Protein AF-A0A1Q3K355-F1 (afdb_monomer_lite)

Structure (mmCIF, N/CA/C/O backbone):
data_AF-A0A1Q3K355-F1
#
_entry.id   AF-A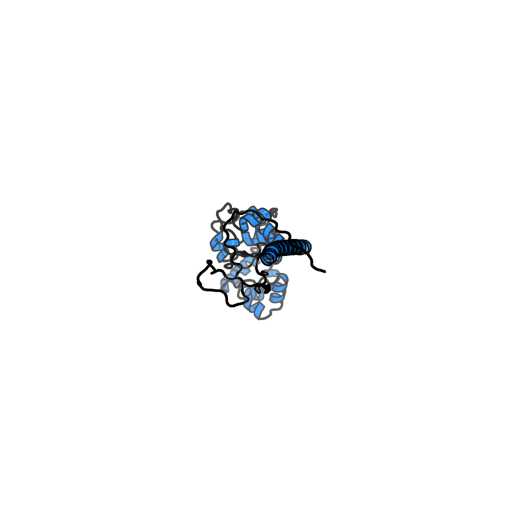0A1Q3K355-F1
#
loop_
_atom_site.group_PDB
_atom_site.id
_atom_site.type_symbol
_atom_site.label_atom_id
_atom_site.label_alt_id
_atom_site.label_comp_id
_atom_site.label_asym_id
_atom_site.label_entity_id
_atom_site.label_seq_id
_atom_site.pdbx_PDB_ins_code
_atom_site.Cartn_x
_atom_site.Cartn_y
_atom_site.Cartn_z
_atom_site.occupancy
_atom_site.B_iso_or_equiv
_atom_site.auth_seq_id
_atom_site.auth_comp_id
_atom_site.auth_asym_id
_atom_site.auth_atom_id
_atom_site.pdbx_PDB_model_num
ATOM 1 N N . VAL A 1 1 ? -6.831 3.932 5.519 1.00 54.34 1 VAL A N 1
ATOM 2 C CA . VAL A 1 1 ? -7.165 4.536 6.825 1.00 54.34 1 VAL A CA 1
ATOM 3 C C . VAL A 1 1 ? -8.673 4.667 6.910 1.00 54.34 1 VAL A C 1
ATOM 5 O O . VAL A 1 1 ? -9.250 5.212 5.979 1.00 54.34 1 VAL A O 1
ATOM 8 N N . GLY A 1 2 ? -9.301 4.093 7.937 1.00 63.00 2 GLY A N 1
ATOM 9 C CA . GLY A 1 2 ? -10.741 4.249 8.177 1.00 63.00 2 GLY A CA 1
ATOM 10 C C . GLY A 1 2 ? -11.059 5.531 8.965 1.00 63.00 2 GLY A C 1
ATOM 11 O O . GLY A 1 2 ? -10.132 6.131 9.515 1.00 63.00 2 GLY A O 1
ATOM 12 N N . PRO A 1 3 ? -12.334 5.961 9.009 1.00 71.69 3 PRO A N 1
ATOM 13 C CA . PRO A 1 3 ? -12.788 7.053 9.875 1.00 71.69 3 PRO A CA 1
ATOM 14 C C . PRO A 1 3 ? -12.442 6.808 11.349 1.00 71.69 3 PRO A C 1
ATOM 16 O O . PRO A 1 3 ? -12.409 5.663 11.799 1.00 71.69 3 PRO A O 1
ATOM 19 N N . ASP A 1 4 ? -12.232 7.890 12.105 1.00 80.00 4 ASP A N 1
ATOM 20 C CA . ASP A 1 4 ? -12.173 7.819 13.568 1.00 80.00 4 ASP A CA 1
ATOM 21 C C . ASP A 1 4 ? -13.539 7.366 14.112 1.00 80.00 4 ASP A C 1
ATOM 23 O O . ASP A 1 4 ? -14.584 7.840 13.666 1.00 80.00 4 ASP A O 1
ATOM 27 N N . LEU A 1 5 ? -13.523 6.426 15.058 1.00 84.25 5 LEU A N 1
ATOM 28 C CA . LEU A 1 5 ? -14.723 5.888 15.704 1.00 84.25 5 LEU A CA 1
ATOM 29 C C . LEU A 1 5 ? -15.042 6.608 17.018 1.00 84.25 5 LEU A C 1
ATOM 31 O O . LEU A 1 5 ? -16.060 6.326 17.660 1.00 84.25 5 LEU A O 1
ATOM 35 N N . LYS A 1 6 ? -14.188 7.545 17.443 1.00 79.12 6 LYS A N 1
ATOM 36 C CA . LYS A 1 6 ? -14.420 8.346 18.638 1.00 79.12 6 LYS A CA 1
ATOM 37 C C . LYS A 1 6 ? -15.742 9.105 18.513 1.00 79.12 6 LYS A C 1
ATOM 39 O O . LYS A 1 6 ? -15.940 9.884 17.594 1.00 79.12 6 LYS A O 1
ATOM 44 N N . ASN A 1 7 ? -16.631 8.905 19.488 1.00 82.19 7 ASN A N 1
ATOM 45 C CA . ASN A 1 7 ? -17.982 9.480 19.533 1.00 82.19 7 ASN A CA 1
ATOM 46 C C . ASN A 1 7 ? -18.927 9.060 18.391 1.00 82.19 7 ASN A C 1
ATOM 48 O O . ASN A 1 7 ? -19.998 9.651 18.272 1.00 82.19 7 ASN A O 1
ATOM 52 N N . VAL A 1 8 ? -18.616 8.023 17.605 1.00 86.38 8 VAL A N 1
ATOM 53 C CA . VAL A 1 8 ? -19.480 7.607 16.483 1.00 86.38 8 VAL A CA 1
ATOM 54 C C . VAL A 1 8 ? -20.914 7.278 16.929 1.00 86.38 8 VAL A C 1
ATOM 56 O O . VAL A 1 8 ? -21.874 7.593 16.233 1.00 86.38 8 VAL A O 1
ATOM 59 N N . THR A 1 9 ? -21.071 6.749 18.145 1.00 85.31 9 THR A N 1
ATOM 60 C CA . THR A 1 9 ? -22.361 6.445 18.790 1.00 85.31 9 THR A CA 1
ATOM 61 C C . THR A 1 9 ? -23.168 7.682 19.198 1.00 85.31 9 THR A C 1
ATOM 63 O O . THR A 1 9 ? -24.344 7.562 19.522 1.00 85.31 9 THR A O 1
ATOM 66 N N . LYS A 1 10 ? -22.554 8.871 19.192 1.00 85.69 10 LYS A N 1
ATOM 67 C CA . LYS A 1 10 ? -23.229 10.168 19.375 1.00 85.69 10 LYS A CA 1
ATOM 68 C C . LYS A 1 10 ? -23.537 10.839 18.041 1.00 85.69 10 LYS A C 1
ATOM 70 O O . LYS A 1 10 ? -24.485 11.608 17.949 1.00 85.69 10 LYS A O 1
ATOM 75 N N . GLU A 1 11 ? -22.719 10.581 17.025 1.00 85.62 11 GLU A N 1
ATOM 76 C CA . GLU A 1 11 ? -22.861 11.189 15.702 1.00 85.62 11 GLU A CA 1
ATOM 77 C C . GLU A 1 11 ? -23.897 10.483 14.823 1.00 85.62 11 GLU A C 1
ATOM 79 O O . GLU A 1 11 ? -24.413 11.093 13.884 1.00 85.62 11 GLU A O 1
ATOM 84 N N . ARG A 1 12 ? -24.184 9.201 15.074 1.00 88.50 12 ARG A N 1
ATOM 85 C CA . ARG A 1 12 ? -25.095 8.376 14.269 1.00 88.50 12 ARG A CA 1
ATOM 86 C C . ARG A 1 12 ? -25.994 7.520 15.156 1.00 88.50 12 ARG A C 1
ATOM 88 O O . ARG A 1 12 ? -25.617 7.168 16.271 1.00 88.50 12 ARG A O 1
ATOM 95 N N . SER A 1 13 ? -27.183 7.183 14.651 1.00 90.88 13 SER A N 1
ATOM 96 C CA . SER A 1 13 ? -28.120 6.321 15.375 1.00 90.88 13 SER A CA 1
ATOM 97 C C . SER A 1 13 ? -27.574 4.898 15.506 1.00 90.88 13 SER A C 1
ATOM 99 O O . SER A 1 13 ? -26.876 4.396 14.621 1.00 90.88 13 SER A O 1
ATOM 101 N N . SER A 1 14 ? -27.918 4.234 16.611 1.00 87.31 14 SER A N 1
ATOM 102 C CA . SER A 1 14 ? -27.550 2.836 16.861 1.00 87.31 14 SER A CA 1
ATOM 103 C C . SER A 1 14 ? -28.058 1.906 15.760 1.00 87.31 14 SER A C 1
ATOM 105 O O . SER A 1 14 ? -27.333 1.020 15.329 1.00 87.31 14 SER A O 1
ATOM 107 N N . GLU A 1 15 ? -29.267 2.149 15.256 1.00 90.44 15 GLU A N 1
ATOM 108 C CA . GLU A 1 15 ? -29.897 1.376 14.181 1.00 90.44 15 GLU A CA 1
ATOM 109 C C . GLU A 1 15 ? -29.106 1.468 12.873 1.00 90.44 15 GLU A C 1
ATOM 111 O O . GLU A 1 15 ? -28.843 0.453 12.226 1.00 90.44 15 GLU A O 1
ATOM 116 N N . TRP A 1 16 ? -28.681 2.682 12.502 1.00 93.12 16 TRP A N 1
ATOM 117 C CA . TRP A 1 16 ? -27.880 2.891 11.300 1.00 93.12 16 TRP A CA 1
ATOM 118 C C . TRP A 1 16 ? -26.504 2.243 11.450 1.00 93.12 16 TRP A C 1
ATOM 120 O O . TRP A 1 16 ? -26.058 1.540 10.547 1.00 93.12 16 TRP A O 1
ATOM 130 N N . LEU A 1 17 ? -25.852 2.412 12.606 1.00 91.69 17 LEU A N 1
ATOM 131 C CA . LEU A 1 17 ? -24.554 1.790 12.871 1.00 91.69 17 LEU A CA 1
ATOM 132 C C . LEU A 1 17 ? -24.639 0.263 12.869 1.00 91.69 17 LEU A C 1
ATOM 134 O O . LEU A 1 17 ? -23.755 -0.393 12.325 1.00 91.69 17 LEU A O 1
ATOM 138 N N . HIS A 1 18 ? -25.711 -0.303 13.421 1.00 92.94 18 HIS A N 1
ATOM 139 C CA . HIS A 1 18 ? -25.926 -1.742 13.413 1.00 92.94 18 HIS A CA 1
ATOM 140 C C . HIS A 1 18 ? -26.069 -2.270 11.979 1.00 92.94 18 HIS A C 1
ATOM 142 O O . HIS A 1 18 ? -25.408 -3.242 11.607 1.00 92.94 18 HIS A O 1
ATOM 148 N N . ALA A 1 19 ? -26.885 -1.616 11.145 1.00 91.31 19 ALA A N 1
ATOM 149 C CA . ALA A 1 19 ? -27.037 -1.980 9.736 1.00 91.31 19 ALA A CA 1
ATOM 150 C C . ALA A 1 19 ? -25.716 -1.840 8.957 1.00 91.31 19 ALA A C 1
ATOM 152 O O . ALA A 1 19 ? -25.349 -2.741 8.200 1.00 91.31 19 ALA A O 1
ATOM 153 N N . TRP A 1 20 ? -24.979 -0.753 9.198 1.00 91.88 20 TRP A N 1
ATOM 154 C CA . TRP A 1 20 ? -23.721 -0.451 8.521 1.00 91.88 20 TRP A CA 1
ATOM 155 C C . TRP A 1 20 ? -22.608 -1.441 8.862 1.00 91.88 20 TRP A C 1
ATOM 157 O O . TRP A 1 20 ? -21.915 -1.910 7.968 1.00 91.88 20 TRP A O 1
ATOM 167 N N . ILE A 1 21 ? -22.444 -1.798 10.139 1.00 90.38 21 ILE A N 1
ATOM 168 C CA . ILE A 1 21 ? -21.408 -2.748 10.571 1.00 90.38 21 ILE A CA 1
ATOM 169 C C . ILE A 1 21 ? -21.741 -4.173 10.102 1.00 90.38 21 ILE A C 1
ATOM 171 O O . ILE A 1 21 ? -20.833 -4.928 9.757 1.00 90.38 21 ILE A O 1
ATOM 175 N N . SER A 1 22 ? -23.030 -4.530 10.059 1.00 90.56 22 SER A N 1
ATOM 176 C CA . SER A 1 22 ? -23.482 -5.873 9.664 1.00 90.56 22 SER A CA 1
ATOM 177 C C . SER A 1 22 ? -23.390 -6.119 8.154 1.00 90.56 22 SER A C 1
ATOM 179 O O . SER A 1 22 ? -23.038 -7.216 7.725 1.00 90.56 22 SER A O 1
ATOM 181 N N . ALA A 1 23 ? -23.754 -5.126 7.337 1.00 91.00 23 ALA A N 1
ATOM 182 C CA . ALA A 1 23 ? -23.850 -5.278 5.884 1.00 91.00 23 ALA A CA 1
ATOM 183 C C . ALA A 1 23 ? -23.547 -3.956 5.144 1.00 91.00 23 ALA A C 1
ATOM 185 O O . ALA A 1 23 ? -24.446 -3.362 4.529 1.00 91.00 23 ALA A O 1
ATOM 186 N N . PRO A 1 24 ? -22.291 -3.472 5.194 1.00 90.00 24 PRO A N 1
ATOM 187 C CA . PRO A 1 24 ? -21.903 -2.203 4.570 1.00 90.00 24 PRO A CA 1
ATOM 188 C C . PRO A 1 24 ? -22.064 -2.236 3.042 1.00 90.00 24 PRO A C 1
ATOM 190 O O . PRO A 1 24 ? -22.544 -1.279 2.433 1.00 90.00 24 PRO A O 1
ATOM 193 N N . ASP A 1 25 ? -21.745 -3.373 2.427 1.00 88.88 25 ASP A N 1
ATOM 194 C CA . ASP A 1 25 ? -21.913 -3.660 1.002 1.00 88.88 25 ASP A CA 1
ATOM 195 C C . ASP A 1 25 ? -23.375 -3.522 0.555 1.00 88.88 25 ASP A C 1
ATOM 197 O O . ASP A 1 25 ? -23.674 -2.862 -0.444 1.00 88.88 25 ASP A O 1
ATOM 201 N N . ALA A 1 26 ? -24.313 -4.062 1.339 1.00 90.50 26 ALA A N 1
ATOM 202 C CA . ALA A 1 26 ? -25.738 -3.956 1.048 1.00 90.50 26 ALA A CA 1
ATOM 203 C C . ALA A 1 26 ? -26.255 -2.512 1.158 1.00 90.50 26 ALA A C 1
ATOM 205 O O . ALA A 1 26 ? -27.135 -2.117 0.391 1.00 90.50 26 ALA A O 1
ATOM 206 N N . MET A 1 27 ? -25.728 -1.710 2.089 1.00 91.75 27 MET A N 1
ATOM 207 C CA . MET A 1 27 ? -26.113 -0.300 2.234 1.00 91.75 27 MET A CA 1
ATOM 208 C C . MET A 1 27 ? -25.596 0.566 1.083 1.00 91.75 27 MET A C 1
ATOM 210 O O . MET A 1 27 ? -26.344 1.397 0.561 1.00 91.75 27 MET A O 1
ATOM 214 N N . ILE A 1 28 ? -24.362 0.326 0.629 1.00 89.69 28 ILE A N 1
ATOM 215 C CA . ILE A 1 28 ? -23.806 0.977 -0.566 1.00 89.69 28 ILE A CA 1
ATOM 216 C C . ILE A 1 28 ? -24.611 0.572 -1.809 1.00 89.69 28 ILE A C 1
ATOM 218 O O . ILE A 1 28 ? -25.021 1.436 -2.586 1.00 89.69 28 ILE A O 1
ATOM 222 N N . ALA A 1 29 ? -24.920 -0.720 -1.973 1.00 90.75 29 ALA A N 1
ATOM 223 C CA . ALA A 1 29 ? -25.714 -1.221 -3.099 1.00 90.75 29 ALA A CA 1
ATOM 224 C C . ALA A 1 29 ? -27.136 -0.631 -3.133 1.00 90.75 29 ALA A C 1
ATOM 226 O O . ALA A 1 29 ? -27.658 -0.314 -4.203 1.00 90.75 29 ALA A O 1
ATOM 227 N N . LYS A 1 30 ? -27.747 -0.421 -1.959 1.00 92.00 30 LYS A N 1
ATOM 228 C CA . LYS A 1 30 ? -29.043 0.262 -1.800 1.00 92.00 30 LYS A CA 1
ATOM 229 C C . LYS A 1 30 ? -28.972 1.779 -2.003 1.00 92.00 30 LYS A C 1
ATOM 231 O O . LYS A 1 30 ? -30.017 2.424 -1.985 1.00 92.00 30 LYS A O 1
ATOM 236 N N . LYS A 1 31 ? -27.777 2.339 -2.224 1.00 90.56 31 LYS A N 1
ATOM 237 C CA . LYS A 1 31 ? -27.523 3.781 -2.341 1.00 90.56 31 LYS A CA 1
ATOM 238 C C . LYS A 1 31 ? -28.023 4.560 -1.124 1.00 90.56 31 LYS A C 1
ATOM 240 O O . LYS A 1 31 ? -28.630 5.620 -1.279 1.00 90.56 31 LYS A O 1
ATOM 245 N N . ASP A 1 32 ? -27.773 4.036 0.077 1.00 91.12 32 ASP A N 1
ATOM 246 C CA . ASP A 1 32 ? -28.005 4.801 1.301 1.00 91.12 32 ASP A CA 1
ATOM 247 C C . ASP A 1 32 ? -27.238 6.141 1.216 1.00 91.12 32 ASP A C 1
ATOM 249 O O . ASP A 1 32 ? -26.034 6.128 0.934 1.00 91.12 32 ASP A O 1
ATOM 253 N N . PRO A 1 33 ? -27.900 7.297 1.413 1.00 91.38 33 PRO A N 1
ATOM 254 C CA . PRO A 1 33 ? -27.273 8.600 1.193 1.00 91.38 33 PRO A CA 1
ATOM 255 C C . PRO A 1 33 ? -26.005 8.813 2.027 1.00 91.38 33 PRO A C 1
ATOM 257 O O . PRO A 1 33 ? -25.029 9.372 1.530 1.00 91.38 33 PRO A O 1
ATOM 260 N N . ILE A 1 34 ? -25.999 8.321 3.270 1.00 89.62 34 ILE A N 1
ATOM 261 C CA . ILE A 1 34 ? -24.882 8.483 4.204 1.00 89.62 34 ILE A CA 1
ATOM 262 C C . ILE A 1 34 ? -23.741 7.539 3.814 1.00 89.62 34 ILE A C 1
ATOM 264 O O . ILE A 1 34 ? -22.581 7.951 3.793 1.00 89.62 34 ILE A O 1
ATOM 268 N N . ALA A 1 35 ? -24.056 6.289 3.464 1.00 88.88 35 ALA A N 1
ATOM 269 C CA . ALA A 1 35 ? -23.070 5.317 2.993 1.00 88.88 35 ALA A CA 1
ATOM 270 C C . ALA A 1 35 ? -22.334 5.796 1.732 1.00 88.88 35 ALA A C 1
ATOM 272 O O . ALA A 1 35 ? -21.111 5.685 1.645 1.00 88.88 35 ALA A O 1
ATOM 273 N N . VAL A 1 36 ? -23.066 6.360 0.764 1.00 90.69 36 VAL A N 1
ATOM 274 C CA . VAL A 1 36 ? -22.489 6.873 -0.489 1.00 90.69 36 VAL A CA 1
ATOM 275 C C . VAL A 1 36 ? -21.632 8.116 -0.239 1.00 90.69 36 VAL A C 1
ATOM 277 O O . VAL A 1 36 ? -20.546 8.235 -0.810 1.00 90.69 36 VAL A O 1
ATOM 280 N N . GLU A 1 37 ? -22.070 9.021 0.641 1.00 89.94 37 GLU A N 1
ATOM 281 C CA . GLU A 1 37 ? -21.277 10.190 1.039 1.00 89.94 37 GLU A CA 1
ATOM 282 C C . GLU A 1 37 ? -19.963 9.774 1.718 1.00 89.94 37 GLU A C 1
ATOM 284 O O . GLU A 1 37 ? -18.889 10.272 1.370 1.00 89.94 37 GLU A O 1
ATOM 289 N N . LEU A 1 38 ? -20.028 8.820 2.651 1.00 87.31 38 LEU A N 1
ATOM 290 C CA . LEU A 1 38 ? -18.852 8.267 3.321 1.00 87.31 38 LEU A CA 1
ATOM 291 C C . LEU A 1 38 ? -17.900 7.612 2.321 1.00 87.31 38 LEU A C 1
ATOM 293 O O . LEU A 1 38 ? -16.699 7.874 2.364 1.00 87.31 38 LEU A O 1
ATOM 297 N N . LEU A 1 39 ? -18.420 6.818 1.386 1.00 87.75 39 LEU A N 1
ATOM 298 C CA . LEU A 1 39 ? -17.605 6.176 0.360 1.00 87.75 39 LEU A CA 1
ATOM 299 C C . LEU A 1 39 ? -16.845 7.210 -0.484 1.00 87.75 39 LEU A C 1
ATOM 301 O O . LEU A 1 39 ? -15.645 7.058 -0.718 1.00 87.75 39 LEU A O 1
ATOM 305 N N . ALA A 1 40 ? -17.511 8.297 -0.883 1.00 88.25 40 ALA A N 1
ATOM 306 C CA . ALA A 1 40 ? -16.873 9.395 -1.605 1.00 88.25 40 ALA A CA 1
ATOM 307 C C . ALA A 1 40 ? -15.805 10.099 -0.749 1.00 88.25 40 ALA A C 1
ATOM 309 O O . ALA A 1 40 ? -14.692 10.347 -1.219 1.00 88.25 40 ALA A O 1
ATOM 310 N N . LYS A 1 41 ? -16.114 10.368 0.526 1.00 85.06 41 LYS A N 1
ATOM 311 C CA . LYS A 1 41 ? -15.200 11.013 1.480 1.00 85.06 41 LYS A CA 1
ATOM 312 C C . LYS A 1 41 ? -13.932 10.194 1.733 1.00 85.06 41 LYS A C 1
ATOM 314 O O . LYS A 1 41 ? -12.867 10.775 1.921 1.00 85.06 41 LYS A O 1
ATOM 319 N N . PHE A 1 42 ? -14.030 8.867 1.711 1.00 83.81 42 PHE A N 1
ATOM 320 C CA . PHE A 1 42 ? -12.913 7.942 1.929 1.00 83.81 42 PHE A CA 1
ATOM 321 C C . PHE A 1 42 ? -12.346 7.360 0.624 1.00 83.81 42 PHE A C 1
ATOM 323 O O . PHE A 1 42 ? -11.825 6.246 0.608 1.00 83.81 42 PHE A O 1
ATOM 330 N N . HIS A 1 43 ? -12.405 8.129 -0.471 1.00 82.25 43 HIS A N 1
ATOM 331 C CA . HIS A 1 43 ? -11.761 7.808 -1.753 1.00 82.25 43 HIS A CA 1
ATOM 332 C C . HIS A 1 43 ? -12.166 6.450 -2.350 1.00 82.25 43 HIS A C 1
ATOM 334 O O . HIS A 1 43 ? -11.344 5.765 -2.960 1.00 82.25 43 HIS A O 1
ATOM 340 N N . GLY A 1 44 ? -13.423 6.042 -2.168 1.00 81.50 44 GLY A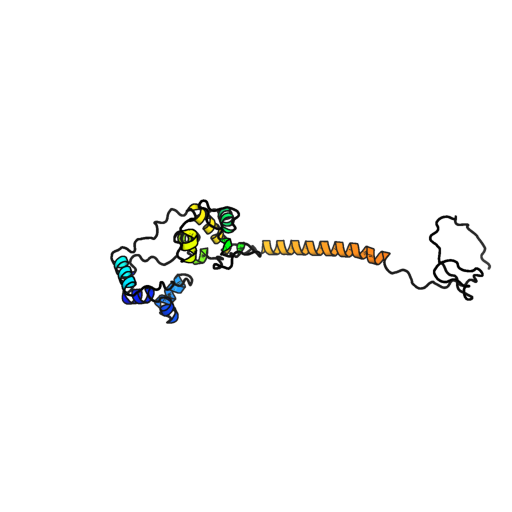 N 1
ATOM 341 C CA . GLY A 1 44 ? -13.927 4.768 -2.678 1.00 81.50 44 GLY A CA 1
ATOM 342 C C . GLY A 1 44 ? -13.446 3.545 -1.896 1.00 81.50 44 GLY A C 1
ATOM 343 O O . GLY A 1 44 ? -13.583 2.428 -2.384 1.00 81.50 44 GLY A O 1
ATOM 344 N N . MET A 1 45 ? -12.867 3.720 -0.703 1.00 79.31 45 MET A N 1
ATOM 345 C CA . MET A 1 45 ? -12.554 2.585 0.161 1.00 79.31 45 MET A CA 1
ATOM 346 C C . MET A 1 45 ? -13.816 2.049 0.827 1.00 79.31 45 MET A C 1
ATOM 348 O O . MET A 1 45 ? -14.342 2.641 1.771 1.00 79.31 45 MET A O 1
ATOM 352 N N . GLU A 1 46 ? -14.271 0.901 0.344 1.00 84.25 46 GLU A N 1
ATOM 353 C CA . GLU A 1 46 ? -15.393 0.175 0.923 1.00 84.25 46 GLU A CA 1
ATOM 354 C C . GLU A 1 46 ? -14.989 -0.480 2.248 1.00 84.25 46 GLU A C 1
ATOM 356 O O . GLU A 1 46 ? -13.906 -1.061 2.384 1.00 84.25 46 GLU A O 1
ATOM 361 N N . MET A 1 47 ? -15.873 -0.388 3.243 1.00 86.12 47 MET A N 1
ATOM 362 C CA . MET A 1 47 ? -15.739 -1.169 4.466 1.00 86.12 47 MET A CA 1
ATOM 363 C C . MET A 1 47 ? -16.069 -2.631 4.129 1.00 86.12 47 MET A C 1
ATOM 365 O O . MET A 1 47 ? -17.184 -2.897 3.680 1.00 86.12 47 MET A O 1
ATOM 369 N N . PRO A 1 48 ? -15.139 -3.585 4.318 1.00 82.94 48 PRO A N 1
ATOM 370 C CA . PRO A 1 48 ? -15.420 -4.985 4.041 1.00 82.94 48 PRO A CA 1
ATOM 371 C C . PRO A 1 48 ? -16.474 -5.514 5.014 1.00 82.94 48 PRO A C 1
ATOM 373 O O . PRO A 1 48 ? -16.477 -5.154 6.193 1.00 82.94 48 PRO A O 1
ATOM 376 N N . ASN A 1 49 ? -17.339 -6.406 4.534 1.00 87.44 49 ASN A N 1
ATOM 377 C CA . ASN A 1 49 ? -18.241 -7.136 5.411 1.00 87.44 49 ASN A CA 1
ATOM 378 C C . ASN A 1 49 ? -17.417 -8.086 6.296 1.00 87.44 49 ASN A C 1
ATOM 380 O O . ASN A 1 49 ? -16.719 -8.972 5.801 1.00 87.44 49 ASN A O 1
ATOM 384 N N . LEU A 1 50 ? -17.475 -7.863 7.609 1.00 85.94 50 LEU A N 1
ATOM 385 C CA . LEU A 1 50 ? -16.698 -8.609 8.598 1.00 85.94 50 LEU A CA 1
ATOM 386 C C . LEU A 1 50 ? -17.372 -9.924 9.020 1.00 85.94 50 LEU A C 1
ATOM 388 O O . LEU A 1 50 ? -16.772 -10.689 9.770 1.00 85.94 50 LEU A O 1
ATOM 392 N N . GLY A 1 51 ? -18.596 -10.192 8.548 1.00 86.38 51 GLY A N 1
ATOM 393 C CA . GLY A 1 51 ? -19.347 -11.406 8.870 1.00 86.38 51 GLY A CA 1
ATOM 394 C C . GLY A 1 51 ? -19.760 -11.502 10.340 1.00 86.38 51 GLY A C 1
ATOM 395 O O . GLY A 1 51 ? -19.857 -12.605 10.870 1.00 86.38 51 GLY A O 1
ATOM 396 N N . LEU A 1 52 ? -19.955 -10.360 11.004 1.00 88.25 52 LEU A N 1
ATOM 397 C CA . LEU A 1 52 ? -20.295 -10.291 12.425 1.00 88.25 52 LEU A CA 1
ATOM 398 C C . LEU A 1 52 ? -21.760 -10.669 12.661 1.00 88.25 52 LEU A C 1
ATOM 400 O O . LEU A 1 52 ? -22.651 -10.275 11.907 1.00 88.25 52 LEU A O 1
ATOM 404 N N . SER A 1 53 ? -22.016 -11.394 13.746 1.00 90.50 53 SER A N 1
ATOM 405 C CA . SER A 1 53 ? -23.367 -11.621 14.261 1.00 90.50 53 SER A CA 1
ATOM 406 C C . SER A 1 53 ? -23.942 -10.348 14.890 1.00 90.50 53 SER A C 1
ATOM 408 O O . SER A 1 53 ? -23.200 -9.478 15.347 1.00 90.50 53 SER A O 1
ATOM 410 N N . SER A 1 54 ? -25.271 -10.245 14.978 1.00 87.56 54 SER A N 1
ATOM 411 C CA . SER A 1 54 ? -25.933 -9.091 15.611 1.00 87.56 54 SER A CA 1
ATOM 412 C C . SER A 1 54 ? -25.444 -8.857 17.044 1.00 87.56 54 SER A C 1
ATOM 414 O O . SER A 1 54 ? -25.147 -7.732 17.425 1.00 87.56 54 SER A O 1
ATOM 416 N N . THR A 1 55 ? -25.245 -9.930 17.815 1.00 88.50 55 THR A N 1
ATOM 417 C CA . THR A 1 55 ? -24.729 -9.848 19.188 1.00 88.50 55 THR A CA 1
ATOM 418 C C . THR A 1 55 ? -23.297 -9.309 19.244 1.00 88.50 55 THR A C 1
ATOM 420 O O . THR A 1 55 ? -22.953 -8.561 20.156 1.00 88.50 55 THR A O 1
ATOM 423 N N . GLU A 1 56 ? -22.442 -9.652 18.276 1.00 87.12 56 GLU A N 1
ATOM 424 C CA . GLU A 1 56 ? -21.092 -9.082 18.183 1.00 87.12 56 GLU A CA 1
ATOM 425 C C . GLU A 1 56 ? -21.133 -7.594 17.829 1.00 87.12 56 GLU A C 1
ATOM 427 O O . GLU A 1 56 ? -20.379 -6.810 18.406 1.00 87.12 56 GLU A O 1
ATOM 432 N N . VAL A 1 57 ? -22.041 -7.189 16.938 1.00 91.25 57 VAL A N 1
ATOM 433 C CA . VAL A 1 57 ? -22.255 -5.778 16.590 1.00 91.25 57 VAL A CA 1
ATOM 434 C C . VAL A 1 57 ? -22.729 -4.980 17.806 1.00 91.25 57 VAL A C 1
ATOM 436 O O . VAL A 1 57 ? -22.160 -3.926 18.094 1.00 91.25 57 VAL A O 1
ATOM 439 N N . ASP A 1 58 ? -23.685 -5.501 18.575 1.00 90.25 58 ASP A N 1
ATOM 440 C CA . ASP A 1 58 ? -24.168 -4.870 19.810 1.00 90.25 58 ASP A CA 1
ATOM 441 C C . ASP A 1 58 ? -23.046 -4.692 20.840 1.00 90.25 58 ASP A C 1
ATOM 443 O O . ASP A 1 58 ? -22.883 -3.613 21.419 1.00 90.25 58 ASP A O 1
ATOM 447 N N . ASN A 1 59 ? -22.214 -5.722 21.024 1.00 88.25 59 ASN A N 1
ATOM 448 C CA . ASN A 1 59 ? -21.061 -5.665 21.922 1.00 88.25 59 ASN A CA 1
ATOM 449 C C . ASN A 1 59 ? -20.046 -4.597 21.483 1.00 88.25 59 ASN A C 1
ATOM 451 O O . ASN A 1 59 ? -19.510 -3.868 22.322 1.00 88.25 59 ASN A O 1
ATOM 455 N N . ILE A 1 60 ? -19.808 -4.461 20.174 1.00 88.19 60 ILE A N 1
ATOM 456 C CA . ILE A 1 60 ? -18.945 -3.411 19.619 1.00 88.19 60 ILE A CA 1
ATOM 457 C C . ILE A 1 60 ? -19.555 -2.030 19.877 1.00 88.19 60 ILE A C 1
ATOM 459 O O . ILE A 1 60 ? -18.854 -1.135 20.344 1.00 88.19 60 ILE A O 1
ATOM 463 N N . LEU A 1 61 ? -20.852 -1.838 19.632 1.00 89.06 61 LEU A N 1
ATOM 464 C CA . LEU A 1 61 ? -21.520 -0.553 19.861 1.00 89.06 61 LEU A CA 1
ATOM 465 C C . LEU A 1 61 ? -21.518 -0.154 21.341 1.00 89.06 61 LEU A C 1
ATOM 467 O O . LEU A 1 61 ? -21.266 1.011 21.657 1.00 89.06 61 LEU A O 1
ATOM 471 N N . ALA A 1 62 ? -21.712 -1.112 22.249 1.00 87.88 62 ALA A N 1
ATOM 472 C CA . ALA A 1 62 ? -21.597 -0.892 23.689 1.00 87.88 62 ALA A CA 1
ATOM 473 C C . ALA A 1 62 ? -20.166 -0.485 24.092 1.00 87.88 62 ALA A C 1
ATOM 475 O O . ALA A 1 62 ? -19.963 0.466 24.858 1.00 87.88 62 ALA A O 1
ATOM 476 N N . PHE A 1 63 ? -19.156 -1.147 23.522 1.00 83.56 63 PHE A N 1
ATOM 477 C CA . PHE A 1 63 ? -17.753 -0.792 23.728 1.00 83.56 63 PHE A CA 1
ATOM 478 C C . PHE A 1 63 ? -17.436 0.623 23.210 1.00 83.56 63 PHE A C 1
ATOM 480 O O . PHE A 1 63 ? -16.835 1.427 23.922 1.00 83.56 63 PHE A O 1
ATOM 487 N N . LEU A 1 64 ? -17.906 0.983 22.013 1.00 84.62 64 LEU A N 1
ATOM 488 C CA . LEU A 1 64 ? -17.725 2.323 21.444 1.00 84.62 64 LEU A CA 1
ATOM 489 C C . LEU A 1 64 ? -18.464 3.406 22.253 1.00 84.62 64 LEU A C 1
ATOM 491 O O . LEU A 1 64 ? -17.934 4.503 22.443 1.00 84.62 64 LEU A O 1
ATOM 495 N N . GLY A 1 65 ? -19.660 3.100 22.768 1.00 80.56 65 GLY A N 1
ATOM 496 C CA . GLY A 1 65 ? -20.489 4.001 23.577 1.00 80.56 65 GLY A CA 1
ATOM 497 C C . GLY A 1 65 ? -19.926 4.315 24.964 1.00 80.56 65 GLY A C 1
ATOM 498 O O . GLY A 1 65 ? -20.058 5.443 25.434 1.00 80.56 65 GLY A O 1
ATOM 499 N N . SER A 1 66 ? -19.231 3.363 25.589 1.00 77.62 66 SER A N 1
ATOM 500 C CA . SER A 1 66 ? -18.604 3.530 26.913 1.00 77.62 66 SER A CA 1
ATOM 501 C C . SER A 1 66 ? -17.291 4.332 26.898 1.00 77.62 66 SER A C 1
ATOM 503 O O . SER A 1 66 ? -16.609 4.436 27.915 1.00 77.62 66 SER A O 1
ATOM 505 N N . GLY A 1 67 ? -16.923 4.921 25.754 1.00 64.88 67 GLY A N 1
ATOM 506 C CA . GLY A 1 67 ? -15.637 5.600 25.570 1.00 64.88 67 GLY A CA 1
ATOM 507 C C . GLY A 1 67 ? -14.497 4.657 25.169 1.00 64.88 67 GLY A C 1
ATOM 508 O O . GLY A 1 67 ? -13.384 5.123 24.931 1.00 64.88 67 GLY A O 1
ATOM 509 N N . GLY A 1 68 ? -14.779 3.357 25.010 1.00 56.56 68 GLY A N 1
ATOM 510 C CA . GLY A 1 68 ? -13.845 2.346 24.502 1.00 56.56 68 GLY A CA 1
ATOM 511 C C . GLY A 1 68 ? -13.456 2.533 23.031 1.00 56.56 68 GLY A C 1
ATOM 512 O O . GLY A 1 68 ? -12.428 2.019 22.601 1.00 56.56 68 GLY A O 1
ATOM 513 N N . GLY A 1 69 ? -14.171 3.376 22.274 1.00 48.53 69 GLY A N 1
ATOM 514 C CA . GLY A 1 69 ? -13.774 3.793 20.918 1.00 48.53 69 GLY A CA 1
ATOM 515 C C . GLY A 1 69 ? -12.460 4.583 20.834 1.00 48.53 69 GLY A C 1
ATOM 516 O O . GLY A 1 69 ? -12.058 4.983 19.748 1.00 48.53 69 GLY A O 1
ATOM 517 N N . GLY A 1 70 ? -11.787 4.805 21.969 1.00 48.62 70 GLY A N 1
ATOM 518 C CA . GLY A 1 70 ? -10.451 5.389 22.072 1.00 48.62 70 GLY A CA 1
ATOM 519 C C . GLY A 1 70 ? -9.273 4.407 21.971 1.00 48.62 70 GLY A C 1
ATOM 520 O O . GLY A 1 70 ? -8.150 4.821 22.242 1.00 48.62 70 GLY A O 1
ATOM 521 N N . GLY A 1 71 ? -9.472 3.138 21.598 1.00 41.47 71 GLY A N 1
ATOM 522 C CA . GLY A 1 71 ? -8.376 2.200 21.300 1.00 41.47 71 GLY A CA 1
ATOM 523 C C . GLY A 1 71 ? -8.642 1.476 19.978 1.00 41.47 71 GLY A C 1
ATOM 524 O O . GLY A 1 71 ? -9.679 0.853 19.831 1.00 41.47 71 GLY A O 1
ATOM 525 N N . SER A 1 72 ? -7.808 1.499 18.941 1.00 43.56 72 SER A N 1
ATOM 526 C CA . SER A 1 72 ? -6.397 1.847 18.826 1.00 43.56 72 SER A CA 1
ATOM 527 C C . SER A 1 72 ? -6.188 2.586 17.498 1.00 43.56 72 SER A C 1
ATOM 529 O O . SER A 1 72 ? -5.826 1.997 16.483 1.00 43.56 72 SER A O 1
ATOM 531 N N . SER A 1 73 ? -6.379 3.906 17.500 1.00 45.59 73 SER A N 1
ATOM 532 C CA . SER A 1 73 ? -5.360 4.713 16.838 1.00 45.59 73 SER A CA 1
ATOM 533 C C . SER A 1 73 ? -4.190 4.622 17.800 1.00 45.59 73 SER A C 1
ATOM 535 O O . SER A 1 73 ? -4.194 5.296 18.830 1.00 45.59 73 SER A O 1
ATOM 537 N N . ALA A 1 74 ? -3.276 3.673 17.564 1.00 40.41 74 ALA A N 1
ATOM 538 C CA . ALA A 1 74 ? -1.991 3.694 18.240 1.00 40.41 74 ALA A CA 1
ATOM 539 C C . ALA A 1 74 ? -1.526 5.142 18.134 1.00 40.41 74 ALA A C 1
ATOM 541 O O . ALA A 1 74 ? -1.396 5.635 17.009 1.00 40.41 74 ALA A O 1
ATOM 542 N N . ALA A 1 75 ? -1.436 5.825 19.284 1.00 36.75 75 ALA A N 1
ATOM 543 C CA . ALA A 1 75 ? -1.027 7.216 19.372 1.00 36.75 75 ALA A CA 1
ATOM 544 C C . ALA A 1 75 ? 0.085 7.396 18.355 1.00 36.75 75 ALA A C 1
ATOM 546 O O . ALA A 1 75 ? 1.056 6.639 18.422 1.00 36.75 75 ALA A O 1
ATOM 547 N N . ALA A 1 76 ? -0.152 8.247 17.350 1.00 45.47 76 ALA A N 1
ATOM 548 C CA . ALA A 1 76 ? 0.722 8.351 16.200 1.00 45.47 76 ALA A CA 1
ATOM 549 C C . ALA A 1 76 ? 2.136 8.550 16.735 1.00 45.47 76 ALA A C 1
ATOM 551 O O . ALA A 1 76 ? 2.481 9.632 17.212 1.00 45.47 76 ALA A O 1
ATOM 552 N N . ALA A 1 77 ? 2.930 7.474 16.712 1.00 45.56 77 ALA A N 1
ATOM 553 C CA . ALA A 1 77 ? 4.356 7.588 16.883 1.00 45.56 77 ALA A CA 1
ATOM 554 C C . ALA A 1 77 ? 4.766 8.666 15.877 1.00 45.56 77 ALA A C 1
ATOM 556 O O . ALA A 1 77 ? 4.231 8.646 14.757 1.00 45.56 77 ALA A O 1
ATOM 557 N N . PRO A 1 78 ? 5.600 9.645 16.276 1.00 49.97 78 PRO A N 1
ATOM 558 C CA . PRO A 1 78 ? 5.982 10.730 15.388 1.00 49.97 78 PRO A CA 1
ATOM 559 C C . PRO A 1 78 ? 6.344 10.117 14.045 1.00 49.97 78 PRO A C 1
ATOM 561 O O . PRO A 1 78 ? 7.110 9.153 14.007 1.00 49.97 78 PRO A O 1
ATOM 564 N N . ALA A 1 79 ? 5.684 10.600 12.989 1.00 59.84 79 ALA A N 1
ATOM 565 C CA . ALA A 1 79 ? 5.832 10.051 11.655 1.00 59.84 79 ALA A CA 1
ATOM 566 C C . ALA A 1 79 ? 7.323 10.005 11.335 1.00 59.84 79 ALA A C 1
ATOM 568 O O . ALA A 1 79 ? 7.959 11.045 11.146 1.00 59.84 79 ALA A O 1
ATOM 569 N N . LEU A 1 80 ? 7.886 8.797 11.369 1.00 77.00 80 LEU A N 1
ATOM 570 C CA . LEU A 1 80 ? 9.287 8.608 11.063 1.00 77.00 80 LEU A CA 1
ATOM 571 C C . LEU A 1 80 ? 9.477 9.066 9.625 1.00 77.00 80 LEU A C 1
ATOM 573 O O . LEU A 1 80 ? 8.678 8.745 8.740 1.00 77.00 80 LEU A O 1
ATOM 577 N N . LYS A 1 81 ? 10.512 9.870 9.403 1.00 86.12 81 LYS A N 1
ATOM 578 C CA . LYS A 1 81 ? 10.862 10.282 8.054 1.00 86.12 81 LYS A CA 1
ATOM 579 C C . LYS A 1 81 ? 11.389 9.045 7.331 1.00 86.12 81 LYS A C 1
ATOM 581 O O . LYS A 1 81 ? 12.459 8.551 7.676 1.00 86.12 81 LYS A O 1
ATOM 586 N N . GLY A 1 82 ? 10.610 8.549 6.377 1.00 88.00 82 GLY A N 1
ATOM 587 C CA . GLY A 1 82 ? 11.005 7.428 5.537 1.00 88.00 82 GLY A CA 1
ATOM 588 C C . GLY A 1 82 ? 11.980 7.843 4.437 1.00 88.00 82 GLY A C 1
ATOM 589 O O . GLY A 1 82 ? 11.905 8.964 3.924 1.00 88.00 82 GLY A O 1
ATOM 590 N N . ASP A 1 83 ? 12.860 6.923 4.063 1.00 92.75 83 ASP A N 1
ATOM 591 C CA . ASP A 1 83 ? 13.699 6.987 2.869 1.00 92.75 83 ASP A CA 1
ATOM 592 C C . ASP A 1 83 ? 13.080 6.131 1.752 1.00 92.75 83 ASP A C 1
ATOM 594 O O . ASP A 1 83 ? 12.864 4.929 1.900 1.00 92.75 83 ASP A O 1
ATOM 598 N N . ALA A 1 84 ? 12.773 6.762 0.620 1.00 90.81 84 ALA A N 1
ATOM 599 C CA . ALA A 1 84 ? 12.125 6.096 -0.501 1.00 90.81 84 ALA A CA 1
ATOM 600 C C . ALA A 1 84 ? 13.044 5.132 -1.263 1.00 90.81 84 ALA A C 1
ATOM 602 O O . ALA A 1 84 ? 12.546 4.148 -1.809 1.00 90.81 84 ALA A O 1
ATOM 603 N N . GLU A 1 85 ? 14.358 5.365 -1.296 1.00 90.94 85 GLU A N 1
ATOM 604 C CA . GLU A 1 85 ? 15.280 4.426 -1.948 1.00 90.94 85 GLU A CA 1
ATOM 605 C C . GLU A 1 85 ? 15.380 3.141 -1.124 1.00 90.94 85 GLU A C 1
ATOM 607 O O . GLU A 1 85 ? 15.204 2.046 -1.657 1.00 90.94 85 GLU A O 1
ATOM 612 N N . LYS A 1 86 ? 15.507 3.266 0.202 1.00 94.12 86 LYS A N 1
ATOM 613 C CA . LYS A 1 86 ? 15.417 2.116 1.113 1.00 94.12 86 LYS A CA 1
ATOM 614 C C . LYS A 1 86 ? 14.069 1.410 1.019 1.00 94.12 86 LYS A C 1
ATOM 616 O O . LYS A 1 86 ? 14.004 0.188 0.910 1.00 94.12 86 LYS A O 1
ATOM 621 N N . GLY A 1 87 ? 12.982 2.177 0.969 1.00 93.50 87 GLY A N 1
ATOM 622 C CA . GLY A 1 87 ? 11.638 1.643 0.773 1.00 93.50 87 GLY A CA 1
ATOM 623 C C . GLY A 1 87 ? 11.507 0.795 -0.487 1.00 93.50 87 GLY A C 1
ATOM 624 O O . GLY A 1 87 ? 10.880 -0.264 -0.457 1.00 93.50 87 GLY A O 1
ATOM 625 N N . LYS A 1 88 ? 12.137 1.228 -1.581 1.00 92.31 88 LYS A N 1
ATOM 626 C CA . LYS A 1 88 ? 12.201 0.474 -2.831 1.00 92.31 88 LYS A CA 1
ATOM 627 C C . LYS A 1 88 ? 13.012 -0.810 -2.676 1.00 92.31 88 LYS A C 1
ATOM 629 O O . LYS A 1 88 ? 12.557 -1.848 -3.143 1.00 92.31 88 LYS A O 1
ATOM 634 N N . GLU A 1 89 ? 14.165 -0.770 -2.008 1.00 94.19 89 GLU A N 1
ATOM 635 C CA . GLU A 1 89 ? 14.998 -1.958 -1.764 1.00 94.19 89 GLU A CA 1
ATOM 636 C C . GLU A 1 89 ? 14.247 -3.040 -0.975 1.00 94.19 89 GLU A C 1
ATOM 638 O O . GLU A 1 89 ? 14.270 -4.209 -1.370 1.00 94.19 89 GLU A O 1
ATOM 643 N N . TYR A 1 90 ? 13.519 -2.653 0.077 1.00 95.06 90 TYR A N 1
ATOM 644 C CA . TYR A 1 90 ? 12.641 -3.558 0.826 1.00 95.06 90 TYR A CA 1
ATOM 645 C C . TYR A 1 90 ? 11.472 -4.071 -0.019 1.00 95.06 90 TYR A C 1
ATOM 647 O O . TYR A 1 90 ? 11.099 -5.246 0.051 1.00 95.06 90 TYR A O 1
ATOM 655 N N . PHE A 1 91 ? 10.882 -3.198 -0.841 1.00 93.69 91 PHE A N 1
ATOM 656 C CA . PHE A 1 91 ? 9.762 -3.563 -1.698 1.00 93.69 91 PHE A CA 1
ATOM 657 C C . PHE A 1 91 ? 10.168 -4.631 -2.717 1.00 93.69 91 PHE A C 1
ATOM 659 O O . PHE A 1 91 ? 9.467 -5.634 -2.863 1.00 93.69 91 PHE A O 1
ATOM 666 N N . THR A 1 92 ? 11.292 -4.433 -3.414 1.00 91.94 92 THR A N 1
ATOM 667 C CA . THR A 1 92 ? 11.790 -5.354 -4.447 1.00 91.94 92 THR A CA 1
ATOM 668 C C . THR A 1 92 ? 12.496 -6.579 -3.873 1.00 91.94 92 THR A C 1
ATOM 670 O O . THR A 1 92 ? 12.675 -7.562 -4.586 1.00 91.94 92 THR A O 1
ATOM 673 N N . GLY A 1 93 ? 12.889 -6.538 -2.598 1.00 92.88 93 GLY A N 1
ATOM 674 C CA . GLY A 1 93 ? 13.651 -7.601 -1.944 1.00 92.88 93 GLY A CA 1
ATOM 675 C C . GLY A 1 93 ? 15.149 -7.560 -2.208 1.00 92.88 93 GLY A C 1
ATOM 676 O O . GLY A 1 93 ? 15.825 -8.562 -1.979 1.00 92.88 93 GLY A O 1
ATOM 677 N N . ASN A 1 94 ? 15.669 -6.419 -2.672 1.00 93.56 94 ASN A N 1
ATOM 678 C CA . ASN A 1 94 ? 17.113 -6.182 -2.720 1.00 93.56 94 ASN A CA 1
ATOM 679 C C . ASN A 1 94 ? 17.694 -6.093 -1.303 1.00 93.56 94 ASN A C 1
ATOM 681 O O . ASN A 1 94 ? 18.814 -6.541 -1.066 1.00 93.56 94 ASN A O 1
ATOM 685 N N . GLU A 1 95 ? 16.907 -5.570 -0.362 1.00 95.12 95 GLU A N 1
ATOM 686 C CA . GLU A 1 95 ? 17.196 -5.606 1.066 1.00 95.12 95 GLU A CA 1
ATOM 687 C C . GLU A 1 95 ? 16.143 -6.450 1.789 1.00 95.12 95 GLU A C 1
ATOM 689 O O . GLU A 1 95 ? 14.958 -6.445 1.446 1.00 95.12 95 GLU A O 1
ATOM 694 N N . ARG A 1 96 ? 16.587 -7.222 2.783 1.00 95.75 96 ARG A N 1
ATOM 695 C CA . ARG A 1 96 ? 15.693 -8.038 3.606 1.00 95.75 96 ARG A CA 1
ATOM 696 C C . ARG A 1 96 ? 15.189 -7.219 4.781 1.00 95.75 96 ARG A C 1
ATOM 698 O O . ARG A 1 96 ? 15.971 -6.522 5.418 1.00 95.75 96 ARG A O 1
ATOM 705 N N . PHE A 1 97 ? 13.917 -7.397 5.121 1.00 96.25 97 PHE A N 1
ATOM 706 C CA . PHE A 1 97 ? 13.382 -6.889 6.379 1.00 96.25 97 PHE A CA 1
ATOM 707 C C . PHE A 1 97 ? 14.120 -7.517 7.566 1.00 96.25 97 PHE A C 1
ATOM 709 O O . PHE A 1 97 ? 14.400 -8.720 7.563 1.00 96.25 97 PHE A O 1
ATOM 716 N N . ALA A 1 98 ? 14.362 -6.727 8.607 1.00 95.50 98 ALA A N 1
ATOM 717 C CA . ALA A 1 98 ? 15.075 -7.129 9.814 1.00 95.50 98 ALA A CA 1
ATOM 718 C C . ALA A 1 98 ? 14.439 -8.353 10.488 1.00 95.50 98 ALA A C 1
ATOM 720 O O . ALA A 1 98 ? 15.140 -9.250 10.950 1.00 95.50 98 ALA A O 1
ATOM 721 N N . ASN A 1 99 ? 13.104 -8.427 10.482 1.00 94.94 99 ASN A N 1
ATOM 722 C CA . ASN A 1 99 ? 12.353 -9.542 11.062 1.00 94.94 99 ASN A CA 1
ATOM 723 C C . ASN A 1 99 ? 12.136 -10.718 10.089 1.00 94.94 99 ASN A C 1
ATOM 725 O O . ASN A 1 99 ? 11.417 -11.655 10.424 1.00 94.94 99 ASN A O 1
ATOM 729 N N . GLY A 1 100 ? 12.744 -10.691 8.898 1.00 93.25 100 GLY A N 1
ATOM 730 C CA . GLY A 1 100 ? 12.725 -11.801 7.937 1.00 93.25 100 GLY A CA 1
ATOM 731 C C . GLY A 1 100 ? 11.519 -11.850 6.993 1.00 93.25 100 GLY A C 1
ATOM 732 O O . GLY A 1 100 ? 11.383 -12.819 6.250 1.00 93.25 100 GLY A O 1
ATOM 733 N N . GLY A 1 101 ? 10.675 -10.814 6.993 1.00 92.12 101 GLY A N 1
ATOM 734 C CA . GLY A 1 101 ? 9.495 -10.721 6.131 1.00 92.12 101 GLY A CA 1
ATOM 735 C C . GLY A 1 101 ? 9.801 -10.824 4.628 1.00 92.12 101 GLY A C 1
ATOM 736 O O . GLY A 1 101 ? 10.885 -10.428 4.189 1.00 92.12 101 GLY A O 1
ATOM 737 N N . PRO A 1 102 ? 8.860 -11.347 3.815 1.00 94.19 102 PRO A N 1
ATOM 738 C CA . PRO A 1 102 ? 9.033 -11.429 2.370 1.00 94.19 102 PRO A CA 1
ATOM 739 C C . PRO A 1 102 ? 9.005 -10.032 1.732 1.00 94.19 102 PRO A C 1
ATOM 741 O O . PRO A 1 102 ? 8.361 -9.125 2.262 1.00 94.19 102 PRO A O 1
ATOM 744 N N . PRO A 1 103 ? 9.631 -9.844 0.560 1.00 94.19 103 PRO A N 1
ATOM 745 C CA . PRO A 1 103 ? 9.513 -8.586 -0.162 1.00 94.19 103 PRO A CA 1
ATOM 746 C C . PRO A 1 103 ? 8.080 -8.351 -0.633 1.00 94.19 103 PRO A C 1
ATOM 748 O O . PRO A 1 103 ? 7.381 -9.281 -1.044 1.00 94.19 103 PRO A O 1
ATOM 751 N N . CYS A 1 104 ? 7.644 -7.093 -0.617 1.00 93.31 104 CYS A N 1
ATOM 752 C CA . CYS A 1 104 ? 6.284 -6.721 -1.007 1.00 93.31 104 CYS A CA 1
ATOM 753 C C . CYS A 1 104 ? 5.985 -7.103 -2.467 1.00 93.31 104 CYS A C 1
ATOM 755 O O . CYS A 1 104 ? 4.886 -7.573 -2.772 1.00 93.31 104 CYS A O 1
ATOM 757 N N . MET A 1 105 ? 6.989 -6.975 -3.345 1.00 91.81 105 MET A N 1
ATOM 758 C CA . MET A 1 105 ? 6.919 -7.326 -4.763 1.00 91.81 105 MET A CA 1
ATOM 759 C C . MET A 1 105 ? 6.588 -8.803 -4.997 1.00 91.81 105 MET A C 1
ATOM 761 O O . MET A 1 105 ? 6.066 -9.131 -6.053 1.00 91.81 105 MET A O 1
ATOM 765 N N . ALA A 1 106 ? 6.823 -9.705 -4.036 1.00 91.81 106 ALA A N 1
ATOM 766 C CA . ALA A 1 106 ? 6.459 -11.114 -4.207 1.00 91.81 106 ALA A CA 1
ATOM 767 C C . ALA A 1 106 ? 4.955 -11.300 -4.472 1.00 91.81 106 ALA A C 1
ATOM 769 O O . ALA A 1 106 ? 4.562 -12.217 -5.193 1.00 91.81 106 ALA A O 1
ATOM 770 N N . CYS A 1 107 ? 4.124 -10.409 -3.923 1.00 92.62 107 CYS A N 1
ATOM 771 C CA . CYS A 1 107 ? 2.677 -10.452 -4.104 1.00 92.62 107 CYS A CA 1
ATOM 772 C C . CYS A 1 107 ? 2.113 -9.219 -4.805 1.00 92.62 107 CYS A C 1
ATOM 774 O O . CYS A 1 107 ? 1.093 -9.363 -5.464 1.00 92.62 107 CYS A O 1
ATOM 776 N N . HIS A 1 108 ? 2.733 -8.046 -4.684 1.00 93.06 108 HIS A N 1
ATOM 777 C CA . HIS A 1 108 ? 2.170 -6.786 -5.168 1.00 93.06 108 HIS A CA 1
ATOM 778 C C . HIS A 1 108 ? 2.930 -6.197 -6.361 1.00 93.06 108 HIS A C 1
ATOM 780 O O . HIS A 1 108 ? 4.157 -6.290 -6.442 1.00 93.06 108 HIS A O 1
ATOM 786 N N . SER A 1 109 ? 2.207 -5.494 -7.231 1.00 89.00 109 SER A N 1
ATOM 787 C CA . SER A 1 109 ? 2.755 -4.634 -8.283 1.00 89.00 109 SER A CA 1
ATOM 788 C C . SER A 1 109 ? 2.715 -3.153 -7.880 1.00 89.00 109 SER A C 1
ATOM 790 O O . SER A 1 109 ? 1.932 -2.749 -7.016 1.00 89.00 109 SER A O 1
ATOM 792 N N . THR A 1 110 ? 3.573 -2.337 -8.504 1.00 87.12 110 THR A N 1
ATOM 793 C CA . THR A 1 110 ? 3.524 -0.863 -8.454 1.00 87.12 110 THR A CA 1
ATOM 794 C C . THR A 1 110 ? 3.962 -0.290 -9.800 1.00 87.12 110 THR A C 1
ATOM 796 O O . THR A 1 110 ? 4.778 -0.886 -10.509 1.00 87.12 110 THR A O 1
ATOM 799 N N . GLY A 1 111 ? 3.441 0.885 -10.149 1.00 74.94 111 GLY A N 1
ATOM 800 C CA . GLY A 1 111 ? 3.672 1.523 -11.443 1.00 74.94 111 GLY A CA 1
ATOM 801 C C . GLY A 1 111 ? 5.103 2.015 -11.684 1.00 74.94 111 GLY A C 1
ATOM 802 O O . GLY A 1 111 ? 5.532 2.108 -12.833 1.00 74.94 111 GLY A O 1
ATOM 803 N N . GLY A 1 112 ? 5.880 2.302 -10.645 1.00 65.81 112 GLY A N 1
ATOM 804 C CA . GLY A 1 112 ? 7.254 2.802 -10.749 1.00 65.81 112 GLY A CA 1
ATOM 805 C C . GLY A 1 112 ? 8.334 1.723 -10.817 1.00 65.81 112 GLY A C 1
ATOM 806 O O . GLY A 1 112 ? 9.507 2.050 -11.000 1.00 65.81 112 GLY A O 1
ATOM 807 N N . LEU A 1 113 ? 7.963 0.438 -10.808 1.00 67.56 113 LEU A N 1
ATOM 808 C CA . LEU A 1 113 ? 8.892 -0.674 -11.063 1.00 67.56 113 LEU A CA 1
ATOM 809 C C . LEU A 1 113 ? 9.054 -1.027 -12.555 1.00 67.56 113 LEU A C 1
ATOM 811 O O . LEU A 1 113 ? 9.868 -1.880 -12.909 1.00 67.56 113 LEU A O 1
ATOM 815 N N . GLY A 1 114 ? 8.360 -0.328 -13.458 1.00 61.97 114 GLY A N 1
ATOM 816 C CA . GLY A 1 114 ? 8.512 -0.508 -14.905 1.00 61.97 114 GLY A CA 1
ATOM 817 C C . GLY A 1 114 ? 7.973 -1.848 -15.434 1.00 61.97 114 GLY A C 1
ATOM 818 O O . GLY A 1 114 ? 7.169 -2.513 -14.794 1.00 61.97 114 GLY A O 1
ATOM 819 N N . ALA A 1 115 ? 8.394 -2.237 -16.644 1.00 55.06 115 ALA A N 1
ATOM 820 C CA . ALA A 1 115 ? 7.790 -3.323 -17.437 1.00 55.06 115 ALA A CA 1
ATOM 821 C C . ALA A 1 115 ? 7.972 -4.756 -16.885 1.00 55.06 115 ALA A C 1
ATOM 823 O O . ALA A 1 115 ? 7.440 -5.696 -17.467 1.00 55.06 115 ALA A O 1
ATOM 824 N N . PHE A 1 116 ? 8.696 -4.933 -15.777 1.00 60.41 116 PHE A N 1
ATOM 825 C CA . PHE A 1 116 ? 8.899 -6.227 -15.106 1.00 60.41 116 PHE A CA 1
ATOM 826 C C . PHE A 1 116 ? 8.103 -6.314 -13.792 1.00 60.41 116 PHE A C 1
ATOM 828 O O . PHE A 1 116 ? 8.538 -6.964 -12.846 1.00 60.41 116 PHE A O 1
ATOM 835 N N . GLY A 1 117 ? 6.974 -5.594 -13.742 1.00 64.25 117 GLY A N 1
ATOM 836 C CA . GLY A 1 117 ? 6.127 -5.358 -12.573 1.00 64.25 117 GLY A CA 1
ATOM 837 C C . GLY A 1 117 ? 5.830 -6.604 -11.739 1.00 64.25 117 GLY A C 1
ATOM 838 O O . GLY A 1 117 ? 5.711 -7.703 -12.273 1.00 64.25 117 GLY A O 1
ATOM 839 N N . GLY A 1 118 ? 5.748 -6.377 -10.425 1.00 78.06 118 GLY A N 1
ATOM 840 C CA . GLY A 1 118 ? 5.768 -7.388 -9.370 1.00 78.06 118 GLY A CA 1
ATOM 841 C C . GLY A 1 118 ? 4.640 -8.424 -9.364 1.00 78.06 118 GLY A C 1
ATOM 842 O O . GLY A 1 118 ? 4.049 -8.798 -10.375 1.00 78.06 118 GLY A O 1
ATOM 843 N N . GLY A 1 119 ? 4.363 -8.953 -8.180 1.00 82.56 119 GLY A N 1
ATOM 844 C CA . GLY A 1 119 ? 3.383 -10.008 -7.988 1.00 82.56 119 GLY A CA 1
ATOM 845 C C . GLY A 1 119 ? 1.970 -9.547 -8.341 1.00 82.56 119 GLY A C 1
ATOM 846 O O . GLY A 1 119 ? 1.609 -8.390 -8.151 1.00 82.56 119 GLY A O 1
ATOM 847 N N . HIS A 1 120 ? 1.169 -10.486 -8.843 1.00 82.56 120 HIS A N 1
ATOM 848 C CA . HIS A 1 120 ? -0.251 -10.284 -9.163 1.00 82.56 120 HIS A CA 1
ATOM 849 C C . HIS A 1 120 ? -1.178 -11.012 -8.172 1.00 82.56 120 HIS A C 1
ATOM 851 O O . HIS A 1 120 ? -2.388 -11.075 -8.366 1.00 82.56 120 HIS A O 1
ATOM 857 N N . LEU A 1 121 ? -0.603 -11.610 -7.122 1.00 87.81 121 LEU A N 1
ATOM 858 C CA . LEU A 1 121 ? -1.346 -12.294 -6.059 1.00 87.81 121 LEU A CA 1
ATOM 859 C C . LEU A 1 121 ? -2.058 -11.302 -5.129 1.00 87.81 121 LEU A C 1
ATOM 861 O O . LEU A 1 121 ? -3.100 -11.616 -4.561 1.00 87.81 121 LEU A O 1
ATOM 865 N N . GLY A 1 122 ? -1.478 -10.120 -4.954 1.00 86.00 122 GLY A N 1
ATOM 866 C CA . GLY A 1 122 ? -2.033 -8.991 -4.229 1.00 86.00 122 GLY A CA 1
ATOM 867 C C . GLY A 1 122 ? -2.433 -7.853 -5.174 1.00 86.00 122 GLY A C 1
ATOM 868 O O . GLY A 1 122 ? -2.066 -7.852 -6.348 1.00 86.00 122 GLY A O 1
ATOM 869 N N . PRO A 1 123 ? -3.188 -6.863 -4.669 1.00 88.50 123 PRO A N 1
ATOM 870 C CA . PRO A 1 123 ? -3.599 -5.698 -5.447 1.00 88.50 123 PRO A CA 1
ATOM 871 C C . PRO A 1 123 ? -2.417 -4.827 -5.880 1.00 88.50 123 PRO A C 1
ATOM 873 O O . PRO A 1 123 ? -1.404 -4.744 -5.181 1.00 88.50 123 PRO A O 1
ATOM 876 N N . ASP A 1 124 ? -2.610 -4.098 -6.977 1.00 88.75 124 ASP A N 1
ATOM 877 C CA . ASP A 1 124 ? -1.683 -3.063 -7.425 1.00 88.75 124 ASP A CA 1
ATOM 878 C C . ASP A 1 124 ? -1.663 -1.884 -6.435 1.00 88.75 124 ASP A C 1
ATOM 880 O O . ASP A 1 124 ? -2.693 -1.262 -6.124 1.00 88.75 124 ASP A O 1
ATOM 884 N N . LEU A 1 125 ? -0.469 -1.592 -5.920 1.00 90.44 125 LEU A N 1
ATOM 885 C CA . LEU A 1 125 ? -0.228 -0.562 -4.915 1.00 90.44 125 LEU A CA 1
ATOM 886 C C . LEU A 1 125 ? 0.115 0.804 -5.529 1.00 90.44 125 LEU A C 1
ATOM 888 O O . LEU A 1 125 ? 0.426 1.748 -4.800 1.00 90.44 125 LEU A O 1
ATOM 892 N N . THR A 1 126 ? 0.004 0.958 -6.847 1.00 87.81 126 THR A N 1
ATOM 893 C CA . THR A 1 126 ? 0.081 2.257 -7.524 1.00 87.81 126 THR A CA 1
ATOM 894 C C . THR A 1 126 ? -0.891 3.236 -6.869 1.00 87.81 126 THR A C 1
ATOM 896 O O . THR A 1 126 ? -2.058 2.921 -6.621 1.00 87.81 126 THR A O 1
ATOM 899 N N . GLU A 1 127 ? -0.384 4.413 -6.499 1.00 87.62 127 GLU A N 1
ATOM 900 C CA . GLU A 1 127 ? -1.135 5.467 -5.801 1.00 87.62 127 GLU A CA 1
ATOM 901 C C . GLU A 1 127 ? -1.820 5.039 -4.484 1.00 87.62 127 GLU A C 1
ATOM 903 O O . GLU A 1 127 ? -2.710 5.733 -3.985 1.00 87.62 127 GLU A O 1
ATOM 908 N N . VAL A 1 128 ? -1.417 3.920 -3.868 1.00 88.88 128 VAL A N 1
ATOM 909 C CA . VAL A 1 128 ? -2.014 3.454 -2.603 1.00 88.88 128 VAL A CA 1
ATOM 910 C C . VAL A 1 128 ? -1.832 4.469 -1.471 1.00 88.88 128 VAL A C 1
ATOM 912 O O . VAL A 1 128 ? -2.711 4.630 -0.628 1.00 88.88 128 VAL A O 1
ATOM 915 N N . SER A 1 129 ? -0.733 5.222 -1.493 1.00 88.56 129 SER A N 1
ATOM 916 C CA . SER A 1 129 ? -0.476 6.320 -0.563 1.00 88.56 129 SER A CA 1
ATOM 917 C C . SER A 1 129 ? -1.555 7.404 -0.643 1.00 88.56 129 SER A C 1
ATOM 919 O O . SER A 1 129 ? -2.051 7.828 0.394 1.00 88.56 129 SER A O 1
ATOM 921 N N . LYS A 1 130 ? -1.993 7.810 -1.845 1.00 86.69 130 LYS A N 1
ATOM 922 C CA . LYS A 1 130 ? -3.079 8.792 -2.026 1.00 86.69 130 LYS A CA 1
ATOM 923 C C . LYS A 1 130 ? -4.389 8.258 -1.439 1.00 86.69 130 LYS A C 1
ATOM 925 O O . LYS A 1 130 ? -5.045 8.956 -0.674 1.00 86.69 130 LYS A O 1
ATOM 930 N N . ARG A 1 131 ? -4.713 6.991 -1.724 1.00 85.19 131 ARG A N 1
ATOM 931 C CA . ARG A 1 131 ? -5.925 6.312 -1.225 1.00 85.19 131 ARG A CA 1
ATOM 932 C C . ARG A 1 131 ? -5.948 6.175 0.300 1.00 85.19 131 ARG A C 1
ATOM 934 O O . ARG A 1 131 ? -7.008 6.248 0.910 1.00 85.19 131 ARG A O 1
ATOM 941 N N . LEU A 1 132 ? -4.785 5.998 0.927 1.00 84.88 132 LEU A N 1
ATOM 942 C CA . LEU A 1 132 ? -4.661 5.768 2.367 1.00 84.88 132 LEU A CA 1
ATOM 943 C C . LEU A 1 132 ? -4.295 7.016 3.181 1.00 84.88 132 LEU A C 1
ATOM 945 O O . LEU A 1 132 ? -3.943 6.867 4.346 1.00 84.88 132 LEU A O 1
ATOM 949 N N . GLY A 1 133 ? -4.419 8.230 2.637 1.00 82.19 133 GLY A N 1
ATOM 950 C CA . GLY A 1 133 ? -4.165 9.459 3.403 1.00 82.19 133 GLY A CA 1
ATOM 951 C C . GLY A 1 133 ? -2.676 9.793 3.567 1.00 82.19 133 GLY A C 1
ATOM 952 O O . GLY A 1 133 ? -2.243 10.270 4.615 1.00 82.19 133 GLY A O 1
ATOM 953 N N . GLY A 1 134 ? -1.882 9.529 2.532 1.00 85.69 134 GLY A N 1
ATOM 954 C CA . GLY A 1 134 ? -0.449 9.809 2.459 1.00 85.69 134 GLY A CA 1
ATOM 955 C C . GLY A 1 134 ? 0.436 8.712 3.058 1.00 85.69 134 GLY A C 1
ATOM 956 O O . GLY A 1 134 ? -0.028 7.647 3.469 1.00 85.69 134 GLY A O 1
ATOM 957 N N . ALA A 1 135 ? 1.743 8.984 3.115 1.00 86.88 135 ALA A N 1
ATOM 958 C CA . ALA A 1 135 ? 2.742 8.043 3.633 1.00 86.88 135 ALA A CA 1
ATOM 959 C C . ALA A 1 135 ? 2.459 7.626 5.089 1.00 86.88 135 ALA A C 1
ATOM 961 O O . ALA A 1 135 ? 2.599 6.458 5.441 1.00 86.88 135 ALA A O 1
ATOM 962 N N . ASN A 1 136 ? 1.982 8.554 5.922 1.00 85.44 136 ASN A N 1
ATOM 963 C CA . ASN A 1 136 ? 1.672 8.270 7.324 1.00 85.44 136 ASN A CA 1
ATOM 964 C C . ASN A 1 136 ? 0.516 7.276 7.451 1.00 85.44 136 ASN A C 1
ATOM 966 O O . ASN A 1 136 ? 0.637 6.268 8.144 1.00 85.44 136 ASN A O 1
ATOM 970 N N . GLY A 1 137 ? -0.583 7.525 6.737 1.00 84.69 137 GLY A N 1
ATOM 971 C CA . GLY A 1 137 ? -1.744 6.646 6.766 1.00 84.69 137 GLY A CA 1
ATOM 972 C C . GLY A 1 137 ? -1.467 5.263 6.171 1.00 84.69 137 GLY A C 1
ATOM 973 O O . GLY A 1 137 ? -1.951 4.257 6.692 1.00 84.69 137 GLY A O 1
ATOM 974 N N . LEU A 1 138 ? -0.621 5.191 5.141 1.00 90.06 138 LEU A N 1
ATOM 975 C CA . LEU A 1 138 ? -0.121 3.931 4.594 1.00 90.06 138 LEU A CA 1
ATOM 976 C C . LEU A 1 138 ? 0.770 3.176 5.595 1.00 90.06 138 LEU A C 1
ATOM 978 O O . LEU A 1 138 ? 0.570 1.981 5.792 1.00 90.06 138 LEU A O 1
ATOM 982 N N . SER A 1 139 ? 1.698 3.852 6.277 1.00 90.12 139 SER A N 1
ATOM 983 C CA . SER A 1 139 ? 2.543 3.228 7.307 1.00 90.12 139 SER A CA 1
ATOM 984 C C . SER A 1 139 ? 1.705 2.648 8.455 1.00 90.12 139 SER A C 1
ATOM 986 O O . SER A 1 139 ? 1.921 1.506 8.873 1.00 90.12 139 SER A O 1
ATOM 988 N N . SER A 1 140 ? 0.673 3.372 8.905 1.00 86.19 140 SER A N 1
ATOM 989 C CA . SER A 1 140 ? -0.297 2.869 9.886 1.00 86.19 140 SER A CA 1
ATOM 990 C C . SER A 1 140 ? -1.109 1.684 9.359 1.00 86.19 140 SER A C 1
ATOM 992 O O . SER A 1 140 ? -1.362 0.735 10.099 1.00 86.19 140 SER A O 1
ATOM 994 N N . TRP A 1 141 ? -1.497 1.700 8.082 1.00 88.69 141 TRP A N 1
ATOM 995 C CA . TRP A 1 141 ? -2.216 0.587 7.459 1.00 88.69 141 TRP A CA 1
ATOM 996 C C . TRP A 1 141 ? -1.357 -0.683 7.394 1.00 88.69 141 TRP A C 1
ATOM 998 O O . TRP A 1 141 ? -1.840 -1.761 7.735 1.00 88.69 141 TRP A O 1
ATOM 1008 N N . ILE A 1 142 ? -0.069 -0.557 7.049 1.00 91.50 142 ILE A N 1
ATOM 1009 C CA . ILE A 1 142 ? 0.890 -1.673 7.079 1.00 91.50 142 ILE A CA 1
ATOM 1010 C C . ILE A 1 142 ? 1.061 -2.189 8.514 1.00 91.50 142 ILE A C 1
ATOM 1012 O O . ILE A 1 142 ? 1.095 -3.397 8.729 1.00 91.50 142 ILE A O 1
ATOM 1016 N N . ALA A 1 143 ? 1.126 -1.295 9.506 1.00 89.44 143 ALA A N 1
ATOM 1017 C CA . ALA A 1 143 ? 1.249 -1.678 10.912 1.00 89.44 143 ALA A CA 1
ATOM 1018 C C . ALA A 1 143 ? 0.035 -2.474 11.422 1.00 89.44 143 ALA A C 1
ATOM 1020 O O . ALA A 1 143 ? 0.199 -3.400 12.212 1.00 89.44 143 ALA A O 1
ATOM 1021 N N . GLY A 1 144 ? -1.171 -2.113 10.976 1.00 83.75 144 GLY A N 1
ATOM 1022 C CA . GLY A 1 144 ? -2.417 -2.737 11.422 1.00 83.75 144 GLY A CA 1
ATOM 1023 C C . GLY A 1 144 ? -2.705 -4.113 10.815 1.00 83.75 144 GLY A C 1
ATOM 1024 O O . GLY A 1 144 ? -3.531 -4.835 11.365 1.00 83.75 144 GLY A O 1
ATOM 1025 N N . LEU A 1 145 ? -2.050 -4.475 9.701 1.00 86.25 145 LEU A N 1
ATOM 1026 C CA . LEU A 1 145 ? -2.280 -5.724 8.953 1.00 86.25 145 LEU A CA 1
ATOM 1027 C C . LEU A 1 145 ? -3.780 -6.083 8.819 1.00 86.25 145 LEU A C 1
ATOM 1029 O O . LEU A 1 145 ? -4.201 -7.160 9.248 1.00 86.25 145 LEU A O 1
ATOM 1033 N N . PRO A 1 146 ? -4.613 -5.196 8.241 1.00 78.56 146 PRO A N 1
ATOM 1034 C CA . PRO A 1 146 ? -6.069 -5.305 8.345 1.00 78.56 146 PRO A CA 1
ATOM 1035 C C . PRO A 1 146 ? -6.675 -6.430 7.497 1.00 78.56 146 PRO A C 1
ATOM 1037 O O . PRO A 1 146 ? -7.847 -6.752 7.670 1.00 78.56 146 PRO A O 1
ATOM 1040 N N . THR A 1 147 ? -5.914 -7.027 6.575 1.00 85.25 147 THR A N 1
ATOM 1041 C CA . THR A 1 147 ? -6.405 -8.117 5.723 1.00 85.25 147 THR A CA 1
ATOM 1042 C C . THR A 1 147 ? -5.963 -9.483 6.261 1.00 85.25 147 THR A C 1
ATOM 1044 O O . THR A 1 147 ? -4.823 -9.616 6.720 1.00 85.25 147 THR A O 1
ATOM 1047 N N . PRO A 1 148 ? -6.808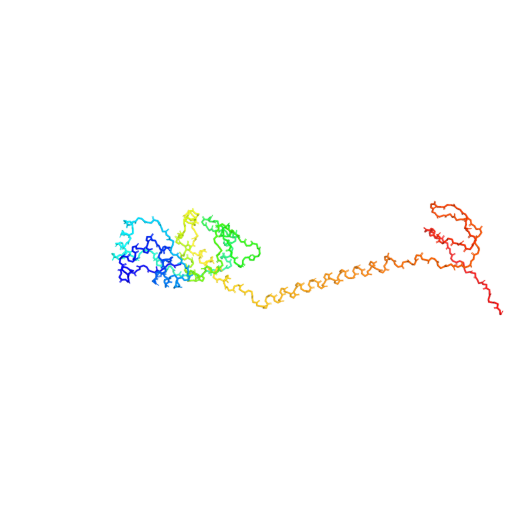 -10.532 6.170 1.00 88.12 148 PRO A N 1
ATOM 1048 C CA . PRO A 1 148 ? -6.455 -11.877 6.633 1.00 88.12 148 PRO A CA 1
ATOM 1049 C C . PRO A 1 148 ? -5.157 -12.413 6.012 1.00 88.12 148 PRO A C 1
ATOM 1051 O O . PRO A 1 148 ? -4.327 -12.988 6.714 1.00 88.12 148 PRO A O 1
ATOM 1054 N N . THR A 1 149 ? -4.945 -12.161 4.717 1.00 87.94 149 THR A N 1
ATOM 1055 C CA . THR A 1 149 ? -3.753 -12.601 3.978 1.00 87.94 149 THR A CA 1
ATOM 1056 C C . THR A 1 149 ? -2.481 -11.928 4.491 1.00 87.94 149 THR A C 1
ATOM 1058 O O . THR A 1 149 ? -1.507 -12.612 4.802 1.00 87.94 149 THR A O 1
ATOM 1061 N N . MET A 1 150 ? -2.483 -10.597 4.644 1.00 91.44 150 MET A N 1
ATOM 1062 C CA . MET A 1 150 ? -1.315 -9.876 5.163 1.00 91.44 150 MET A CA 1
ATOM 1063 C C . MET A 1 150 ? -1.047 -10.235 6.620 1.00 91.44 150 MET A C 1
ATOM 1065 O O . MET A 1 150 ? 0.105 -10.447 6.993 1.00 91.44 150 MET A O 1
ATOM 1069 N N . LYS A 1 151 ? -2.098 -10.383 7.433 1.00 90.12 151 LYS A N 1
ATOM 1070 C CA . LYS A 1 151 ? -1.973 -10.834 8.820 1.00 90.12 151 LYS A CA 1
ATOM 1071 C C . LYS A 1 151 ? -1.303 -12.208 8.897 1.00 90.12 151 LYS A C 1
ATOM 1073 O O . LYS A 1 151 ? -0.340 -12.363 9.646 1.00 90.12 151 LYS A O 1
ATOM 1078 N N . ALA A 1 152 ? -1.741 -13.182 8.101 1.00 90.31 152 ALA A N 1
ATOM 1079 C CA . ALA A 1 152 ? -1.159 -14.526 8.097 1.00 90.31 152 ALA A CA 1
ATOM 1080 C C . ALA A 1 152 ? 0.344 -14.534 7.754 1.00 90.31 152 ALA A C 1
ATOM 1082 O O . ALA A 1 152 ? 1.110 -15.277 8.368 1.00 90.31 152 ALA A O 1
ATOM 1083 N N . VAL A 1 153 ? 0.773 -13.684 6.816 1.00 90.50 153 VAL A N 1
ATOM 1084 C CA . VAL A 1 153 ? 2.172 -13.609 6.362 1.00 90.50 153 VAL A CA 1
ATOM 1085 C C . VAL A 1 153 ? 3.062 -12.827 7.333 1.00 90.50 153 VAL A C 1
ATOM 1087 O O . VAL A 1 153 ? 4.197 -13.233 7.589 1.00 90.50 153 VAL A O 1
ATOM 1090 N N . TRP A 1 154 ? 2.565 -11.716 7.881 1.00 92.19 154 TRP A N 1
ATOM 1091 C CA . TRP A 1 154 ? 3.397 -10.723 8.568 1.00 92.19 154 TRP A CA 1
ATOM 1092 C C . TRP A 1 154 ? 3.308 -10.744 10.094 1.00 92.19 154 TRP A C 1
ATOM 1094 O O . TRP A 1 154 ? 4.182 -10.176 10.739 1.00 92.19 154 TRP A O 1
ATOM 1104 N N . THR A 1 155 ? 2.333 -11.431 10.704 1.00 90.62 155 THR A N 1
ATOM 1105 C CA . THR A 1 155 ? 2.202 -11.462 12.181 1.00 90.62 155 THR A CA 1
ATOM 1106 C C . THR A 1 155 ? 3.457 -12.009 12.872 1.00 90.62 155 THR A C 1
ATOM 1108 O O . THR A 1 155 ? 3.818 -11.543 13.946 1.00 90.62 155 THR A O 1
ATOM 1111 N N . LYS A 1 156 ? 4.140 -12.988 12.263 1.00 91.44 156 LYS A N 1
ATOM 1112 C CA . LYS A 1 156 ? 5.363 -13.589 12.830 1.00 91.44 156 LYS A CA 1
ATOM 1113 C C . LYS A 1 156 ? 6.634 -12.783 12.554 1.00 91.44 156 LYS A C 1
ATOM 1115 O O . LYS A 1 156 ? 7.622 -12.963 13.251 1.00 91.44 156 LYS A O 1
ATOM 1120 N N . GLN A 1 157 ? 6.608 -11.940 11.528 1.00 93.62 157 GLN A N 1
ATOM 1121 C CA . GLN A 1 157 ? 7.782 -11.272 10.965 1.00 93.62 157 GLN A CA 1
ATOM 1122 C C . GLN A 1 157 ? 7.455 -9.824 10.569 1.00 93.62 157 GLN A C 1
ATOM 1124 O O . GLN A 1 157 ? 7.651 -9.446 9.416 1.00 93.62 157 GLN A O 1
ATOM 1129 N N . PRO A 1 158 ? 6.889 -9.010 11.480 1.00 92.31 158 PRO A N 1
ATOM 1130 C CA . PRO A 1 158 ? 6.350 -7.703 11.125 1.00 92.31 158 PRO A CA 1
ATOM 1131 C C . PRO A 1 158 ? 7.470 -6.745 10.706 1.00 92.31 158 PRO A C 1
ATOM 1133 O O . PRO A 1 158 ? 8.544 -6.781 11.302 1.00 92.31 158 PRO A O 1
ATOM 1136 N N . PRO A 1 159 ? 7.240 -5.834 9.752 1.00 93.56 159 PRO A N 1
ATOM 1137 C CA . PRO A 1 159 ? 8.224 -4.806 9.442 1.00 93.56 159 PRO A CA 1
ATOM 1138 C C . PRO A 1 159 ? 8.343 -3.838 10.626 1.00 93.56 159 PRO A C 1
ATOM 1140 O O . PRO A 1 159 ? 7.347 -3.499 11.284 1.00 93.56 159 PRO A O 1
ATOM 1143 N N . THR A 1 160 ? 9.558 -3.381 10.904 1.00 94.62 160 THR A N 1
ATOM 1144 C CA . THR A 1 160 ? 9.847 -2.380 11.934 1.00 94.62 160 THR A CA 1
ATOM 1145 C C . THR A 1 160 ? 9.185 -1.036 11.600 1.00 94.62 160 THR A C 1
ATOM 1147 O O . THR A 1 160 ? 8.827 -0.777 10.447 1.00 94.62 160 THR A O 1
ATOM 1150 N N . PRO A 1 161 ? 9.002 -0.136 12.584 1.00 93.56 161 PRO A N 1
ATOM 1151 C CA . PRO A 1 161 ? 8.419 1.179 12.325 1.00 93.56 161 PRO A CA 1
ATOM 1152 C C . PRO A 1 161 ? 9.150 1.991 11.246 1.00 93.56 161 PRO A C 1
ATOM 1154 O O . PRO A 1 161 ? 8.479 2.641 10.446 1.00 93.56 161 PRO A O 1
ATOM 1157 N N . GLN A 1 162 ? 10.487 1.928 11.200 1.00 94.56 162 GLN A N 1
ATOM 1158 C CA . GLN A 1 162 ? 11.282 2.639 10.196 1.00 94.56 162 GLN A CA 1
ATOM 1159 C C . GLN A 1 162 ? 11.115 2.015 8.807 1.00 94.56 162 GLN A C 1
ATOM 1161 O O . GLN A 1 162 ? 10.787 2.730 7.871 1.00 94.56 162 GLN A O 1
ATOM 1166 N N . GLU A 1 163 ? 11.203 0.686 8.684 1.00 95.69 163 GLU A N 1
ATOM 1167 C CA . GLU A 1 163 ? 10.998 -0.007 7.400 1.00 95.69 163 GLU A CA 1
ATOM 1168 C C . GLU A 1 163 ? 9.609 0.281 6.809 1.00 95.69 163 GLU A C 1
ATOM 1170 O O . GLU A 1 163 ? 9.463 0.489 5.605 1.00 95.69 163 GLU A O 1
ATOM 1175 N N . ARG A 1 164 ? 8.569 0.356 7.653 1.00 94.81 164 ARG A N 1
ATOM 1176 C CA . ARG A 1 164 ? 7.228 0.769 7.206 1.00 94.81 164 ARG A CA 1
ATOM 1177 C C . ARG A 1 164 ? 7.207 2.201 6.689 1.00 94.81 164 ARG A C 1
ATOM 1179 O O . ARG A 1 164 ? 6.521 2.471 5.706 1.00 94.81 164 ARG A O 1
ATOM 1186 N N . ALA A 1 165 ? 7.909 3.114 7.357 1.00 93.62 165 ALA A N 1
ATOM 1187 C CA . ALA A 1 165 ? 8.008 4.501 6.924 1.00 93.62 165 ALA A CA 1
ATOM 1188 C C . ALA A 1 165 ? 8.758 4.620 5.590 1.00 93.62 165 ALA A C 1
ATOM 1190 O O . ALA A 1 165 ? 8.296 5.341 4.709 1.00 93.62 165 ALA A O 1
ATOM 1191 N N . ASP A 1 166 ? 9.847 3.872 5.415 1.00 95.06 166 ASP A N 1
ATOM 1192 C CA . ASP A 1 166 ? 10.642 3.824 4.184 1.00 95.06 166 ASP A CA 1
ATOM 1193 C C . ASP A 1 166 ? 9.799 3.301 3.007 1.00 95.06 166 ASP A C 1
ATOM 1195 O O . ASP A 1 166 ? 9.644 3.980 1.989 1.00 95.06 166 ASP A O 1
ATOM 1199 N N . VAL A 1 167 ? 9.144 2.141 3.166 1.00 94.62 167 VAL A N 1
ATOM 1200 C CA . VAL A 1 167 ? 8.242 1.572 2.142 1.00 94.62 167 VAL A CA 1
ATOM 1201 C C . VAL A 1 167 ? 7.080 2.521 1.832 1.00 94.62 167 VAL A C 1
ATOM 1203 O O . VAL A 1 167 ? 6.700 2.691 0.671 1.00 94.62 167 VAL A O 1
ATOM 1206 N N . ALA A 1 168 ? 6.519 3.183 2.846 1.00 93.50 168 ALA A N 1
ATOM 1207 C CA . ALA A 1 168 ? 5.456 4.156 2.635 1.00 93.50 168 ALA A CA 1
ATOM 1208 C C . ALA A 1 168 ? 5.941 5.420 1.904 1.00 93.50 168 ALA A C 1
ATOM 1210 O O . ALA A 1 168 ? 5.186 5.980 1.107 1.00 93.50 168 ALA A O 1
ATOM 1211 N N . ALA A 1 169 ? 7.183 5.856 2.137 1.00 92.38 169 ALA A N 1
ATOM 1212 C CA . ALA A 1 169 ? 7.805 6.966 1.419 1.00 92.38 169 ALA A CA 1
ATOM 1213 C C . ALA A 1 169 ? 8.027 6.622 -0.061 1.00 92.38 169 ALA A C 1
ATOM 1215 O O . ALA A 1 169 ? 7.705 7.440 -0.923 1.00 92.38 169 ALA A O 1
ATOM 1216 N N . PHE A 1 170 ? 8.476 5.400 -0.365 1.00 92.12 170 PHE A N 1
ATOM 1217 C CA . PHE A 1 170 ? 8.574 4.894 -1.737 1.00 92.12 170 PHE A CA 1
ATOM 1218 C C . PHE A 1 170 ? 7.215 4.936 -2.452 1.00 92.12 170 PHE A C 1
ATOM 1220 O O . PHE A 1 170 ? 7.048 5.636 -3.449 1.00 92.12 170 PHE A O 1
ATOM 1227 N N . LEU A 1 171 ? 6.195 4.293 -1.879 1.00 91.31 171 LEU A N 1
ATOM 1228 C CA . LEU A 1 171 ? 4.842 4.237 -2.453 1.00 91.31 171 LEU A CA 1
ATOM 1229 C C . LEU A 1 171 ? 4.136 5.609 -2.517 1.00 91.31 171 LEU A C 1
ATOM 1231 O O . LEU A 1 171 ? 3.134 5.775 -3.222 1.00 91.31 171 LEU A O 1
ATOM 1235 N N . ALA A 1 172 ? 4.632 6.615 -1.791 1.00 88.94 172 ALA A N 1
ATOM 1236 C CA . ALA A 1 172 ? 4.198 8.005 -1.921 1.00 88.94 172 ALA A CA 1
ATOM 1237 C C . ALA A 1 172 ? 4.778 8.704 -3.158 1.00 88.94 172 ALA A C 1
ATOM 1239 O O . ALA A 1 172 ? 4.091 9.521 -3.774 1.00 88.94 172 ALA A O 1
ATOM 1240 N N . GLN A 1 173 ? 6.002 8.360 -3.558 1.00 82.06 173 GLN A N 1
ATOM 1241 C CA . GLN A 1 173 ? 6.663 8.930 -4.734 1.00 82.06 173 GLN A CA 1
ATOM 1242 C C . GLN A 1 173 ? 6.192 8.302 -6.051 1.00 82.06 173 GLN A C 1
ATOM 1244 O O . GLN A 1 173 ? 6.181 8.971 -7.079 1.00 82.06 173 GLN A O 1
ATOM 1249 N N . GLU A 1 174 ? 5.723 7.057 -6.025 1.00 66.69 174 GLU A N 1
ATOM 1250 C CA . GLU A 1 174 ? 5.213 6.331 -7.200 1.00 66.69 174 GLU A CA 1
ATOM 1251 C C . GLU A 1 174 ? 4.058 7.067 -7.910 1.00 66.69 174 GLU A C 1
ATOM 1253 O O . GLU A 1 174 ? 3.955 7.041 -9.133 1.00 66.69 174 GLU A O 1
ATOM 1258 N N . GLY A 1 175 ? 3.228 7.807 -7.163 1.00 57.28 175 GLY A N 1
ATOM 1259 C CA . GLY A 1 175 ? 2.170 8.659 -7.726 1.00 57.28 175 GLY A CA 1
ATOM 1260 C C . GLY A 1 175 ? 2.655 9.994 -8.314 1.00 57.28 175 GLY A C 1
ATOM 1261 O O . GLY A 1 175 ? 1.840 10.738 -8.860 1.00 57.28 175 GLY A O 1
ATOM 1262 N N . LEU A 1 176 ? 3.946 10.309 -8.162 1.00 53.28 176 LEU A N 1
ATOM 1263 C CA . LEU A 1 176 ? 4.653 11.468 -8.727 1.00 53.28 176 LEU A CA 1
ATOM 1264 C C . LEU A 1 176 ? 5.603 11.056 -9.862 1.00 53.28 176 LEU A C 1
ATOM 1266 O O . LEU A 1 176 ? 6.056 11.911 -10.622 1.00 53.28 176 LEU A O 1
ATOM 1270 N N . ALA A 1 177 ? 5.862 9.753 -10.023 1.00 53.00 177 ALA A N 1
ATOM 1271 C CA . ALA A 1 177 ? 6.659 9.174 -11.101 1.00 53.00 177 ALA A CA 1
ATOM 1272 C C . ALA A 1 177 ? 5.938 9.199 -12.467 1.00 53.00 177 ALA A C 1
ATOM 1274 O O . ALA A 1 177 ? 6.206 8.376 -13.345 1.00 53.00 177 ALA A O 1
ATOM 1275 N N . THR A 1 178 ? 5.067 10.186 -12.706 1.00 48.69 178 THR A N 1
ATOM 1276 C CA . THR A 1 178 ? 4.857 10.689 -14.063 1.00 48.69 178 THR A CA 1
ATOM 1277 C C . THR A 1 178 ? 6.216 11.148 -14.564 1.00 48.69 178 THR A C 1
ATOM 1279 O O . THR A 1 178 ? 6.689 12.220 -14.186 1.00 48.69 178 THR A O 1
ATOM 1282 N N . ARG A 1 179 ? 6.882 10.305 -15.366 1.00 51.72 179 ARG A N 1
ATOM 1283 C CA . ARG A 1 179 ? 8.118 10.681 -16.058 1.00 51.72 179 ARG A CA 1
ATOM 1284 C C . ARG A 1 179 ? 7.891 12.061 -16.652 1.00 51.72 179 ARG A C 1
ATOM 1286 O O . ARG A 1 179 ? 6.948 12.249 -17.421 1.00 51.72 179 ARG A O 1
ATOM 1293 N N . THR A 1 180 ? 8.719 13.021 -16.258 1.00 55.81 180 THR A N 1
ATOM 1294 C CA . THR A 1 180 ? 8.650 14.369 -16.809 1.00 55.81 180 THR A CA 1
ATOM 1295 C C . THR A 1 180 ? 8.660 14.255 -18.331 1.00 55.81 180 THR A C 1
ATOM 1297 O O . THR A 1 180 ? 9.369 13.415 -18.891 1.00 55.81 180 THR A O 1
ATOM 1300 N N . ALA A 1 181 ? 7.856 15.064 -19.023 1.00 61.38 181 ALA A N 1
ATOM 1301 C CA . ALA A 1 181 ? 7.787 15.015 -20.484 1.00 61.38 181 ALA A CA 1
ATOM 1302 C C . ALA A 1 181 ? 9.193 15.086 -21.120 1.00 61.38 181 ALA A C 1
ATOM 1304 O O . ALA A 1 181 ? 9.457 14.437 -22.129 1.00 61.38 181 ALA A O 1
ATOM 1305 N N . SER A 1 182 ? 10.130 15.786 -20.471 1.00 64.06 182 SER A N 1
ATOM 1306 C CA . SER A 1 182 ? 11.545 15.837 -20.844 1.00 64.06 182 SER A CA 1
ATOM 1307 C C . SER A 1 182 ? 12.254 14.476 -20.836 1.00 64.06 182 SER A C 1
ATOM 1309 O O . SER A 1 182 ? 12.990 14.191 -21.778 1.00 64.06 182 SER A O 1
ATOM 1311 N N . ALA A 1 183 ? 12.013 13.608 -19.850 1.00 71.12 183 ALA A N 1
ATOM 1312 C CA . ALA A 1 183 ? 12.594 12.264 -19.809 1.00 71.12 183 ALA A CA 1
ATOM 1313 C C . ALA A 1 183 ? 12.082 11.390 -20.967 1.00 71.12 183 ALA A C 1
ATOM 1315 O O . ALA A 1 183 ? 12.847 10.630 -21.561 1.00 71.12 183 ALA A O 1
ATOM 1316 N N . ILE A 1 184 ? 10.805 11.540 -21.341 1.00 74.50 184 ILE A N 1
ATOM 1317 C CA . ILE A 1 184 ? 10.204 10.828 -22.480 1.00 74.50 184 ILE A CA 1
ATOM 1318 C C . ILE A 1 184 ? 10.867 11.264 -23.796 1.00 74.50 184 ILE A C 1
ATOM 1320 O O . ILE A 1 184 ? 11.254 10.412 -24.596 1.00 74.50 184 ILE A O 1
ATOM 1324 N N . TRP A 1 185 ? 11.071 12.570 -24.001 1.00 79.06 185 TRP A N 1
ATOM 1325 C CA . TRP A 1 185 ? 11.751 13.092 -25.193 1.00 79.06 185 TRP A CA 1
ATOM 1326 C C .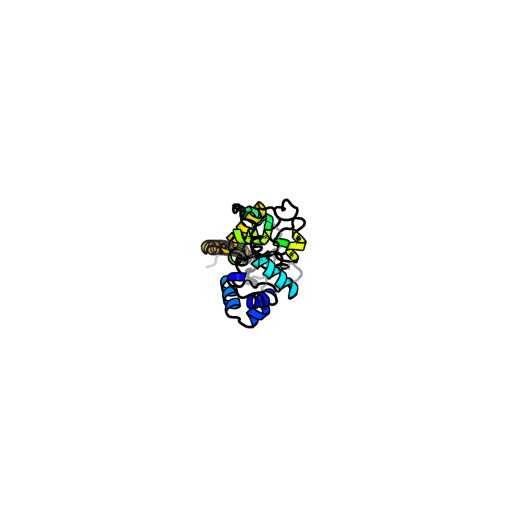 TRP A 1 185 ? 13.232 12.700 -25.265 1.00 79.06 185 TRP A C 1
ATOM 1328 O O . TRP A 1 185 ? 13.731 12.414 -26.352 1.00 79.06 185 TRP A O 1
ATOM 1338 N N . GLN A 1 186 ? 13.933 12.624 -24.130 1.00 79.94 186 GLN A N 1
ATOM 1339 C CA . GLN A 1 186 ? 15.321 12.150 -24.078 1.00 79.94 186 GLN A CA 1
ATOM 1340 C C . GLN A 1 186 ? 15.439 10.668 -24.455 1.00 79.94 186 GLN A C 1
ATOM 1342 O O . GLN A 1 186 ? 16.296 10.305 -25.262 1.00 79.94 186 GLN A O 1
ATOM 1347 N N . LEU A 1 187 ? 14.550 9.820 -23.926 1.00 82.19 187 LEU A N 1
ATOM 1348 C CA . LEU A 1 187 ? 14.472 8.400 -24.283 1.00 82.19 187 LEU A CA 1
ATOM 1349 C C . LEU A 1 187 ? 14.152 8.221 -25.773 1.00 82.19 187 LEU A C 1
ATOM 1351 O O . LEU A 1 187 ? 14.859 7.482 -26.456 1.00 82.19 187 LEU A O 1
ATOM 1355 N N . ALA A 1 188 ? 13.159 8.954 -26.288 1.00 83.44 188 ALA A N 1
ATOM 1356 C CA . ALA A 1 188 ? 12.802 8.945 -27.706 1.00 83.44 188 ALA A CA 1
ATOM 1357 C C . ALA A 1 188 ? 13.977 9.392 -28.598 1.00 83.44 188 ALA A C 1
ATOM 1359 O O . ALA A 1 188 ? 14.273 8.748 -29.608 1.00 83.44 188 ALA A O 1
ATOM 1360 N N . GLY A 1 189 ? 14.692 10.447 -28.192 1.00 88.19 189 GLY A N 1
ATOM 1361 C CA . GLY A 1 189 ? 15.885 10.946 -28.874 1.00 88.19 189 GLY A CA 1
ATOM 1362 C C . GLY A 1 189 ? 17.017 9.919 -28.924 1.00 88.19 189 GLY A C 1
ATOM 1363 O O . GLY A 1 189 ? 17.585 9.691 -29.991 1.00 88.19 189 GLY A O 1
ATOM 1364 N N . LEU A 1 190 ? 17.301 9.236 -27.809 1.00 90.56 190 LEU A N 1
ATOM 1365 C CA . LEU A 1 190 ? 18.308 8.169 -27.746 1.00 90.56 190 LEU A CA 1
ATOM 1366 C C . LEU A 1 190 ? 17.937 6.974 -28.632 1.00 90.56 190 LEU A C 1
ATOM 1368 O O . LEU A 1 190 ? 18.791 6.469 -29.363 1.00 90.56 190 LEU A O 1
ATOM 1372 N N . THR A 1 191 ? 16.668 6.553 -28.635 1.00 91.12 191 THR A N 1
ATOM 1373 C CA . THR A 1 191 ? 16.202 5.490 -29.539 1.00 91.12 191 THR A CA 1
ATOM 1374 C C . THR A 1 191 ? 16.276 5.899 -31.007 1.00 91.12 191 THR A C 1
ATOM 1376 O O . THR A 1 191 ? 16.718 5.103 -31.836 1.00 91.12 191 THR A O 1
ATOM 1379 N N . GLY A 1 192 ? 15.908 7.141 -31.340 1.00 93.00 192 GLY A N 1
ATOM 1380 C CA . GLY A 1 192 ? 16.008 7.664 -32.702 1.00 93.00 192 GLY A CA 1
ATOM 1381 C C . GLY A 1 192 ? 17.455 7.712 -33.186 1.00 93.00 192 GLY A C 1
ATOM 1382 O O . GLY A 1 192 ? 17.763 7.248 -34.283 1.00 93.00 192 GLY A O 1
ATOM 1383 N N . LEU A 1 193 ? 18.367 8.189 -32.339 1.00 93.75 193 LEU A N 1
ATOM 1384 C CA . LEU A 1 193 ? 19.794 8.255 -32.640 1.00 93.75 193 LEU A CA 1
ATOM 1385 C C . LEU A 1 193 ? 20.400 6.854 -32.812 1.00 93.75 193 LEU A C 1
ATOM 1387 O O . LEU A 1 193 ? 21.125 6.613 -33.778 1.00 93.75 193 LEU A O 1
ATOM 1391 N N . GLY A 1 194 ? 20.038 5.902 -31.947 1.00 93.94 194 GLY A N 1
ATOM 1392 C CA . GLY A 1 194 ? 20.434 4.498 -32.084 1.00 93.94 194 GLY A CA 1
ATOM 1393 C C . GLY A 1 194 ? 19.942 3.865 -33.390 1.00 93.94 194 GLY A C 1
ATOM 1394 O O . GLY A 1 194 ? 20.721 3.226 -34.099 1.00 93.94 194 GLY A O 1
ATOM 1395 N N . ALA A 1 195 ? 18.679 4.097 -33.761 1.00 94.75 195 ALA A N 1
ATOM 1396 C CA . ALA A 1 195 ? 18.115 3.608 -35.018 1.00 94.75 195 ALA A CA 1
ATOM 1397 C C . ALA A 1 195 ? 18.843 4.193 -36.241 1.00 94.75 195 ALA A C 1
ATOM 1399 O O . ALA A 1 195 ? 19.192 3.453 -37.161 1.00 94.75 195 ALA A O 1
ATOM 1400 N N . VAL A 1 196 ? 19.144 5.496 -36.233 1.00 95.25 196 VAL A N 1
ATOM 1401 C CA . VAL A 1 196 ? 19.907 6.152 -37.308 1.00 95.25 196 VAL A CA 1
ATOM 1402 C C . VAL A 1 196 ? 21.308 5.556 -37.431 1.00 95.25 196 VAL A C 1
ATOM 1404 O O . VAL A 1 196 ? 21.730 5.229 -38.539 1.00 95.25 196 VAL A O 1
ATOM 1407 N N . ILE A 1 197 ? 22.017 5.345 -36.318 1.00 95.50 197 ILE A N 1
ATOM 1408 C CA . ILE A 1 197 ? 23.351 4.725 -36.331 1.00 95.50 197 ILE A CA 1
ATOM 1409 C C . ILE A 1 197 ? 23.291 3.315 -36.928 1.00 95.50 197 ILE A C 1
ATOM 1411 O O . ILE A 1 197 ? 24.089 2.985 -37.809 1.00 95.50 197 ILE A O 1
ATOM 1415 N N . LEU A 1 198 ? 22.329 2.491 -36.504 1.00 94.44 198 LEU A N 1
ATOM 1416 C CA . LEU A 1 198 ? 22.162 1.136 -37.034 1.00 94.44 198 LEU A CA 1
ATOM 1417 C C . LEU A 1 198 ? 21.852 1.142 -38.537 1.00 94.44 198 LEU A C 1
ATOM 1419 O O . LEU A 1 198 ? 22.430 0.346 -39.281 1.00 94.44 198 LEU A O 1
ATOM 1423 N N . LEU A 1 199 ? 21.009 2.067 -39.004 1.00 93.12 199 LEU A N 1
ATOM 1424 C CA . LEU A 1 199 ? 20.701 2.235 -40.427 1.00 93.12 199 LEU A CA 1
ATOM 1425 C C . LEU A 1 199 ? 21.915 2.707 -41.237 1.00 93.12 199 LEU A C 1
ATOM 1427 O O . LEU A 1 199 ? 22.135 2.212 -42.342 1.00 93.12 199 LEU A O 1
ATOM 1431 N N . LEU A 1 200 ? 22.743 3.604 -40.694 1.00 92.88 200 LEU A N 1
ATOM 1432 C CA . LEU A 1 200 ? 23.984 4.044 -41.338 1.00 92.88 200 LEU A CA 1
ATOM 1433 C C . LEU A 1 200 ? 25.002 2.904 -41.444 1.00 92.88 200 LEU A C 1
ATOM 1435 O O . LEU A 1 200 ? 25.593 2.710 -42.507 1.00 92.88 200 LEU A O 1
ATOM 1439 N N . ILE A 1 201 ? 25.172 2.110 -40.382 1.00 92.44 201 ILE A N 1
ATOM 1440 C CA . ILE A 1 201 ? 26.045 0.927 -40.389 1.00 92.44 201 ILE A CA 1
ATOM 1441 C C . ILE A 1 201 ? 25.542 -0.097 -41.411 1.00 92.44 201 ILE A C 1
ATOM 1443 O O . ILE A 1 201 ? 26.328 -0.606 -42.218 1.00 92.44 201 ILE A O 1
ATOM 1447 N N . ALA A 1 202 ? 24.236 -0.381 -41.416 1.00 90.69 202 ALA A N 1
ATOM 1448 C CA . ALA A 1 202 ? 23.617 -1.284 -42.379 1.00 90.69 202 ALA A CA 1
ATOM 1449 C C . ALA A 1 202 ? 23.817 -0.780 -43.816 1.00 90.69 202 ALA A C 1
ATOM 1451 O O . ALA A 1 202 ? 24.299 -1.529 -44.666 1.00 90.69 202 ALA A O 1
ATOM 1452 N N . GLY A 1 203 ? 23.547 0.502 -44.076 1.00 88.19 203 GLY A N 1
ATOM 1453 C CA . GLY A 1 203 ? 23.730 1.137 -45.380 1.00 88.19 203 GLY A CA 1
ATOM 1454 C C . GLY A 1 203 ? 25.185 1.122 -45.854 1.00 88.19 203 GLY A C 1
ATOM 1455 O O . GLY A 1 203 ? 25.456 0.781 -47.006 1.00 88.19 203 GLY A O 1
ATOM 1456 N N . PHE A 1 204 ? 26.143 1.413 -44.971 1.00 88.94 204 PHE A N 1
ATOM 1457 C CA . PHE A 1 204 ? 27.570 1.374 -45.294 1.00 88.94 204 PHE A CA 1
ATOM 1458 C C . PHE A 1 204 ? 28.041 -0.046 -45.631 1.00 88.94 204 PHE A C 1
ATOM 1460 O O . PHE A 1 204 ? 28.735 -0.261 -46.630 1.00 88.94 204 PHE A O 1
ATOM 1467 N N . ARG A 1 205 ? 27.606 -1.043 -44.852 1.00 84.50 205 ARG A N 1
ATOM 1468 C CA . ARG A 1 205 ? 27.953 -2.448 -45.093 1.00 84.50 205 ARG A CA 1
ATOM 1469 C C . ARG A 1 205 ? 27.302 -2.985 -46.373 1.00 84.50 205 ARG A C 1
ATOM 1471 O O . ARG A 1 205 ? 27.949 -3.694 -47.144 1.00 84.50 205 ARG A O 1
ATOM 1478 N N . TRP A 1 206 ? 26.064 -2.582 -46.662 1.00 80.12 206 TRP A N 1
ATOM 1479 C CA . TRP A 1 206 ? 25.343 -2.970 -47.880 1.00 80.12 206 TRP A CA 1
ATOM 1480 C C . TRP A 1 206 ? 25.850 -2.255 -49.142 1.00 80.12 206 TRP A C 1
ATOM 1482 O O . TRP A 1 206 ? 25.855 -2.833 -50.232 1.00 80.12 206 TRP A O 1
ATOM 1492 N N . ARG A 1 207 ? 26.361 -1.025 -49.015 1.00 76.38 207 ARG A N 1
ATOM 1493 C CA . ARG A 1 207 ? 27.025 -0.294 -50.107 1.00 76.38 207 ARG A CA 1
ATOM 1494 C C . ARG A 1 207 ? 28.232 -1.062 -50.647 1.00 76.38 207 ARG A C 1
ATOM 1496 O O . ARG A 1 207 ? 28.427 -1.100 -51.862 1.00 76.38 207 ARG A O 1
ATOM 1503 N N . ASN A 1 208 ? 29.005 -1.712 -49.778 1.00 65.12 208 ASN A N 1
ATOM 1504 C CA 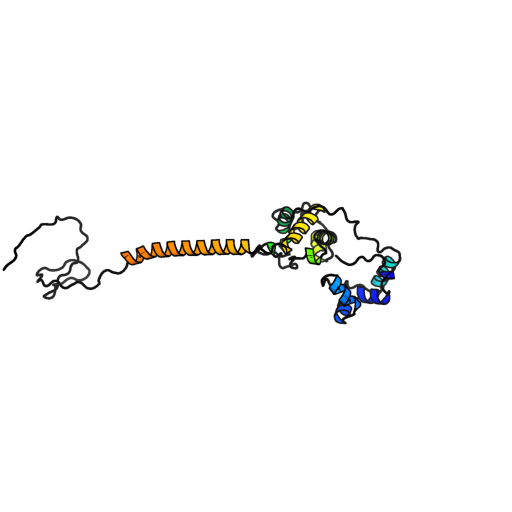. ASN A 1 208 ? 30.125 -2.554 -50.206 1.00 65.12 208 ASN A CA 1
ATOM 1505 C C . ASN A 1 208 ? 29.636 -3.847 -50.883 1.00 65.12 208 ASN A C 1
ATOM 1507 O O . ASN A 1 208 ? 30.194 -4.248 -51.901 1.00 65.12 208 ASN A O 1
ATOM 1511 N N . ARG A 1 209 ? 28.527 -4.440 -50.422 1.00 69.44 209 ARG A N 1
ATOM 1512 C CA . ARG A 1 209 ? 27.899 -5.603 -51.081 1.00 69.44 209 ARG A CA 1
ATOM 1513 C C . ARG A 1 209 ? 27.475 -5.305 -52.525 1.00 69.44 209 ARG A C 1
ATOM 1515 O O . ARG A 1 209 ? 27.704 -6.118 -53.414 1.00 69.44 209 ARG A O 1
ATOM 1522 N N . LEU A 1 210 ? 26.847 -4.156 -52.777 1.00 61.19 210 LEU A N 1
ATOM 1523 C CA . LEU A 1 210 ? 26.331 -3.817 -54.112 1.00 61.19 210 LEU A CA 1
ATOM 1524 C C . LEU A 1 210 ? 27.431 -3.396 -55.097 1.00 61.19 210 LEU A C 1
ATOM 1526 O O . LEU A 1 210 ? 27.295 -3.649 -56.293 1.00 61.19 210 LEU A O 1
ATOM 1530 N N . LYS A 1 211 ? 28.527 -2.798 -54.610 1.00 59.09 211 LYS A N 1
ATOM 1531 C CA . LYS A 1 211 ? 29.674 -2.406 -55.447 1.00 59.09 211 LYS A CA 1
ATOM 1532 C C . LYS A 1 211 ? 30.486 -3.596 -55.956 1.00 59.09 211 LYS A C 1
ATOM 1534 O O . LYS A 1 211 ? 30.936 -3.564 -57.095 1.00 59.09 211 LYS A O 1
ATOM 1539 N N . PHE A 1 212 ? 30.652 -4.639 -55.142 1.00 58.44 212 PHE A N 1
ATOM 1540 C CA . PHE A 1 212 ? 31.483 -5.798 -55.493 1.00 58.44 212 PHE A CA 1
ATOM 1541 C C . PHE A 1 212 ? 30.675 -7.032 -55.946 1.00 58.44 212 PHE A C 1
ATOM 1543 O O . PHE A 1 212 ? 31.271 -8.017 -56.368 1.00 58.44 212 PHE A O 1
ATOM 1550 N N . GLY A 1 213 ? 29.336 -6.989 -55.876 1.00 59.44 213 GLY A N 1
ATOM 1551 C CA . GLY A 1 213 ? 28.504 -8.197 -55.899 1.00 59.44 213 GLY A CA 1
ATOM 1552 C C . GLY A 1 213 ? 27.909 -8.674 -57.229 1.00 59.44 213 GLY A C 1
ATOM 1553 O O . GLY A 1 213 ? 27.862 -9.879 -57.421 1.00 59.44 213 GLY A O 1
ATOM 1554 N N . VAL A 1 214 ? 27.376 -7.830 -58.129 1.00 59.06 214 VAL A N 1
ATOM 1555 C CA . VAL A 1 214 ? 26.496 -8.377 -59.211 1.00 59.06 214 VAL A CA 1
ATOM 1556 C C . VAL A 1 214 ? 26.534 -7.621 -60.554 1.00 59.06 214 VAL A C 1
ATOM 1558 O O . VAL A 1 214 ? 25.887 -8.030 -61.508 1.00 59.06 214 VAL A O 1
ATOM 1561 N N . ARG A 1 215 ? 27.317 -6.546 -60.715 1.00 56.34 215 ARG A N 1
ATOM 1562 C CA . ARG A 1 215 ? 27.426 -5.838 -62.014 1.00 56.34 215 ARG A CA 1
ATOM 1563 C C . ARG A 1 215 ? 28.661 -6.250 -62.809 1.00 56.34 215 ARG A C 1
ATOM 1565 O O . ARG A 1 215 ? 29.407 -5.404 -63.292 1.00 56.34 215 ARG A O 1
ATOM 1572 N N . ARG A 1 216 ? 28.896 -7.555 -62.943 1.00 58.16 216 ARG A N 1
ATOM 1573 C CA . ARG A 1 216 ? 29.743 -8.047 -64.033 1.00 58.16 216 ARG A CA 1
ATOM 1574 C C . ARG A 1 216 ? 28.836 -8.186 -65.256 1.00 58.16 216 ARG A C 1
ATOM 1576 O O . ARG A 1 216 ? 27.833 -8.886 -65.146 1.00 58.16 216 ARG A O 1
ATOM 1583 N N . PRO A 1 217 ? 29.109 -7.499 -66.378 1.00 55.59 217 PRO A N 1
ATOM 1584 C CA . PRO A 1 217 ? 28.305 -7.680 -67.578 1.00 55.59 217 PRO A CA 1
ATOM 1585 C C . PRO A 1 217 ? 28.355 -9.162 -67.973 1.00 55.59 217 PRO A C 1
ATOM 1587 O O . PRO A 1 217 ? 29.429 -9.697 -68.229 1.00 55.59 217 PRO A O 1
ATOM 1590 N N . MET A 1 218 ? 27.196 -9.828 -67.979 1.00 56.50 218 MET A N 1
ATOM 1591 C CA . MET A 1 218 ? 27.053 -11.220 -68.437 1.00 56.50 218 MET A CA 1
ATOM 1592 C C . MET A 1 218 ? 27.115 -11.347 -69.966 1.00 56.50 218 MET A C 1
ATOM 1594 O O . MET A 1 218 ? 27.052 -12.447 -70.498 1.00 56.50 218 MET A O 1
ATOM 1598 N N . MET A 1 219 ? 27.273 -10.229 -70.674 1.00 52.28 219 MET A N 1
ATOM 1599 C CA . MET A 1 219 ? 27.449 -10.203 -72.117 1.00 52.28 219 MET A CA 1
ATOM 1600 C C . MET A 1 219 ? 28.922 -9.930 -72.420 1.00 52.28 219 MET A C 1
ATOM 1602 O O . MET A 1 219 ? 29.432 -8.843 -72.136 1.00 52.28 219 MET A O 1
ATOM 1606 N N . ALA A 1 220 ? 29.611 -10.912 -72.997 1.00 50.56 220 ALA A N 1
ATOM 1607 C CA . ALA A 1 220 ? 30.880 -10.660 -73.661 1.00 50.56 220 ALA A CA 1
ATOM 1608 C C . ALA A 1 220 ? 30.605 -9.806 -74.906 1.00 50.56 220 ALA A C 1
ATOM 1610 O O . ALA A 1 220 ? 29.787 -10.175 -75.745 1.00 50.56 220 ALA A O 1
ATOM 1611 N N . THR A 1 221 ? 31.270 -8.659 -75.032 1.00 49.47 221 THR A N 1
ATOM 1612 C CA . THR A 1 221 ? 31.267 -7.887 -76.277 1.00 49.47 221 THR A CA 1
ATOM 1613 C C . THR A 1 221 ? 31.965 -8.731 -77.352 1.00 49.47 221 THR A C 1
ATOM 1615 O O . THR A 1 221 ? 33.120 -9.113 -77.133 1.00 49.47 221 THR A O 1
ATOM 1618 N N . PRO A 1 222 ? 31.320 -9.062 -78.484 1.00 44.75 222 PRO A N 1
ATOM 1619 C CA . PRO A 1 222 ? 31.967 -9.841 -79.528 1.00 44.75 222 PRO A CA 1
ATOM 1620 C C . PRO A 1 222 ? 33.067 -8.995 -80.179 1.00 44.75 222 PRO A C 1
ATOM 1622 O O . PRO A 1 222 ? 32.799 -8.006 -80.855 1.00 44.75 222 PRO A O 1
ATOM 1625 N N . THR A 1 223 ? 34.327 -9.362 -79.950 1.00 50.03 223 THR A N 1
ATOM 1626 C CA . THR A 1 223 ? 35.456 -8.885 -80.757 1.00 50.03 223 THR A CA 1
ATOM 1627 C C . THR A 1 223 ? 35.557 -9.758 -81.998 1.00 50.03 223 THR A C 1
ATOM 1629 O O . THR A 1 223 ? 35.814 -10.953 -81.884 1.00 50.03 223 THR A O 1
ATOM 1632 N N . THR A 1 224 ? 35.373 -9.166 -83.175 1.00 41.06 224 THR A N 1
ATOM 1633 C CA . THR A 1 224 ? 35.568 -9.821 -84.472 1.00 41.06 224 THR A CA 1
ATOM 1634 C C . THR A 1 224 ? 37.018 -10.300 -84.609 1.00 41.06 224 THR A C 1
ATOM 1636 O O . THR A 1 224 ? 37.931 -9.482 -84.723 1.00 41.06 224 THR A O 1
ATOM 1639 N N . GLY A 1 225 ? 37.245 -11.615 -84.583 1.00 52.50 225 GLY A N 1
ATOM 1640 C CA . GLY A 1 225 ? 38.558 -12.227 -84.803 1.00 52.50 225 GLY A CA 1
ATOM 1641 C C . GLY A 1 225 ? 38.488 -13.757 -84.836 1.00 52.50 225 GLY A C 1
ATOM 1642 O O . GLY A 1 225 ? 37.771 -14.364 -84.046 1.00 52.50 225 GLY A O 1
ATOM 1643 N N . ARG A 1 226 ? 39.216 -14.383 -85.770 1.00 45.59 226 ARG A N 1
ATOM 1644 C CA . ARG A 1 226 ? 39.240 -15.839 -86.001 1.00 45.59 226 ARG A CA 1
ATOM 1645 C C . ARG A 1 226 ? 40.263 -16.503 -85.065 1.00 45.59 226 ARG A C 1
ATOM 1647 O O . ARG A 1 226 ? 41.447 -16.189 -85.144 1.00 45.59 226 ARG A O 1
ATOM 1654 N N . SER A 1 227 ? 39.818 -17.407 -84.189 1.00 51.12 227 SER A N 1
ATOM 1655 C CA . SER A 1 227 ? 40.681 -18.238 -83.331 1.00 51.12 227 SER A CA 1
ATOM 1656 C C . SER A 1 227 ? 40.720 -19.667 -83.865 1.00 51.12 227 SER A C 1
ATOM 1658 O O . SER A 1 227 ? 39.682 -20.309 -83.956 1.00 51.12 227 SER A O 1
ATOM 1660 N N . THR A 1 228 ? 41.909 -20.175 -84.194 1.00 48.91 228 THR A N 1
ATOM 1661 C CA . THR A 1 228 ? 42.117 -21.517 -84.774 1.00 48.91 228 THR A CA 1
ATOM 1662 C C . THR A 1 228 ? 42.701 -22.535 -83.783 1.00 48.91 228 THR A C 1
ATOM 1664 O O . THR A 1 228 ? 43.199 -23.575 -84.200 1.00 48.91 228 THR A O 1
ATOM 1667 N N . GLY A 1 229 ? 42.674 -22.255 -82.474 1.00 51.81 229 GLY A N 1
ATOM 1668 C CA . GLY A 1 229 ? 43.190 -23.159 -81.435 1.00 51.81 229 GLY A CA 1
ATOM 1669 C C . GLY A 1 229 ? 42.088 -23.784 -80.561 1.00 51.81 229 GLY A C 1
ATOM 1670 O O . GLY A 1 229 ? 41.081 -23.115 -80.307 1.00 51.81 229 GLY A O 1
ATOM 1671 N N . PRO A 1 230 ? 42.261 -25.031 -80.072 1.00 50.31 230 PRO A N 1
ATOM 1672 C CA . PRO A 1 230 ? 41.328 -25.661 -79.137 1.00 50.31 230 PRO A CA 1
ATOM 1673 C C . PRO A 1 230 ? 41.366 -24.969 -77.769 1.00 50.31 230 PRO A C 1
ATOM 1675 O O . PRO A 1 230 ? 42.419 -24.510 -77.319 1.00 50.31 230 PRO A O 1
ATOM 1678 N N . TYR A 1 231 ? 40.217 -24.889 -77.095 1.00 56.69 231 TYR A N 1
ATOM 1679 C CA . TYR A 1 231 ? 40.141 -24.321 -75.750 1.00 56.69 231 TYR A CA 1
ATOM 1680 C C . TYR A 1 231 ? 40.340 -25.385 -74.679 1.00 56.69 231 TYR A C 1
ATOM 1682 O O . TYR A 1 231 ? 39.811 -26.487 -74.783 1.00 56.69 231 TYR A O 1
ATOM 1690 N N . ASN A 1 232 ? 41.094 -25.036 -73.636 1.00 51.97 232 ASN A N 1
ATOM 1691 C CA . ASN A 1 232 ? 41.353 -25.911 -72.500 1.00 51.97 232 ASN A CA 1
ATOM 1692 C C . ASN A 1 232 ? 41.070 -25.134 -71.206 1.00 51.97 232 ASN A C 1
ATOM 1694 O O . ASN A 1 232 ? 41.924 -24.414 -70.692 1.00 51.97 232 ASN A O 1
ATOM 1698 N N . GLY A 1 233 ? 39.818 -25.199 -70.747 1.00 46.28 233 GLY A N 1
ATOM 1699 C CA . GLY A 1 233 ? 39.357 -24.507 -69.546 1.00 46.28 233 GLY A CA 1
ATOM 1700 C C . GLY A 1 233 ? 37.883 -24.786 -69.248 1.00 46.28 233 GLY A C 1
ATOM 1701 O O . GLY A 1 233 ? 37.008 -24.171 -69.851 1.00 46.28 233 GLY A O 1
ATOM 1702 N N . GLY A 1 234 ? 37.622 -25.683 -68.291 1.00 55.06 234 GLY A N 1
ATOM 1703 C CA . GLY A 1 234 ? 36.283 -26.016 -67.786 1.00 55.06 234 GLY A CA 1
ATOM 1704 C C . GLY A 1 234 ? 35.690 -27.334 -68.308 1.00 55.06 234 GLY A C 1
ATOM 1705 O O . GLY A 1 234 ? 36.341 -28.086 -69.022 1.00 55.06 234 GLY A O 1
ATOM 1706 N N . TRP A 1 235 ? 34.435 -27.603 -67.925 1.00 41.41 235 TRP A N 1
ATOM 1707 C CA . TRP A 1 235 ? 33.691 -28.865 -68.120 1.00 41.41 235 TRP A CA 1
ATOM 1708 C C . TRP A 1 235 ? 33.280 -29.189 -69.569 1.00 41.41 235 TRP A C 1
ATOM 1710 O O . TRP A 1 235 ? 32.589 -30.176 -69.802 1.00 41.41 235 TRP A O 1
ATOM 1720 N N . PHE A 1 236 ? 33.681 -28.372 -70.540 1.00 44.88 236 PHE A N 1
ATOM 1721 C CA . PHE A 1 236 ? 33.386 -28.576 -71.955 1.00 44.88 236 PHE A CA 1
ATOM 1722 C C . PHE A 1 236 ? 34.710 -28.608 -72.720 1.00 44.88 236 PHE A C 1
ATOM 1724 O O . PHE A 1 236 ? 35.573 -27.770 -72.474 1.00 44.88 236 PHE A O 1
ATOM 1731 N N . THR A 1 237 ? 34.872 -29.541 -73.654 1.00 48.78 237 THR A N 1
ATOM 1732 C CA . THR A 1 237 ? 36.015 -29.615 -74.577 1.00 48.78 237 THR A CA 1
ATOM 1733 C C . THR A 1 237 ? 35.490 -29.586 -76.014 1.00 48.78 237 THR A C 1
ATOM 1735 O O . THR A 1 237 ? 34.474 -30.209 -76.314 1.00 48.78 237 THR A O 1
ATOM 1738 N N . GLY A 1 238 ? 36.129 -28.817 -76.900 1.00 59.06 238 GLY A N 1
ATOM 1739 C CA . GLY A 1 238 ? 35.670 -28.633 -78.282 1.00 59.06 238 GLY A CA 1
ATOM 1740 C C . GLY A 1 238 ? 36.465 -27.580 -79.063 1.00 59.06 238 GLY A C 1
ATOM 1741 O O . GLY A 1 238 ? 37.425 -26.995 -78.556 1.00 59.06 238 GLY A O 1
ATOM 1742 N N . THR A 1 239 ? 36.070 -27.330 -80.311 1.00 52.22 239 THR A N 1
ATOM 1743 C CA . THR A 1 239 ? 36.551 -26.207 -81.134 1.00 52.22 239 THR A CA 1
ATOM 1744 C C . THR A 1 239 ? 35.534 -25.066 -81.096 1.00 52.22 239 THR A C 1
ATOM 1746 O O . THR A 1 239 ? 34.332 -25.296 -80.970 1.00 52.22 239 THR A O 1
ATOM 1749 N N . TYR A 1 240 ? 35.994 -23.816 -81.167 1.00 51.78 240 TYR A N 1
ATOM 1750 C CA . TYR A 1 240 ? 35.073 -22.684 -81.284 1.00 51.78 240 TYR A CA 1
ATOM 1751 C C . TYR A 1 240 ? 34.373 -22.714 -82.646 1.00 51.78 240 TYR A C 1
ATOM 1753 O O . TYR A 1 240 ? 35.012 -22.982 -83.663 1.00 51.78 240 TYR A O 1
ATOM 1761 N N . ALA A 1 241 ? 33.079 -22.390 -82.673 1.00 50.91 241 ALA A N 1
ATOM 1762 C CA . ALA A 1 241 ? 32.408 -22.039 -83.919 1.00 50.91 241 ALA A CA 1
ATOM 1763 C C . ALA A 1 241 ? 33.048 -20.770 -84.511 1.00 50.91 241 ALA A C 1
ATOM 1765 O O . ALA A 1 241 ? 33.491 -19.889 -83.763 1.00 50.91 241 ALA A O 1
ATOM 1766 N N . ASP A 1 242 ? 33.095 -20.676 -85.843 1.00 47.94 242 ASP A N 1
ATOM 1767 C CA . ASP A 1 242 ? 33.685 -19.535 -86.548 1.00 47.9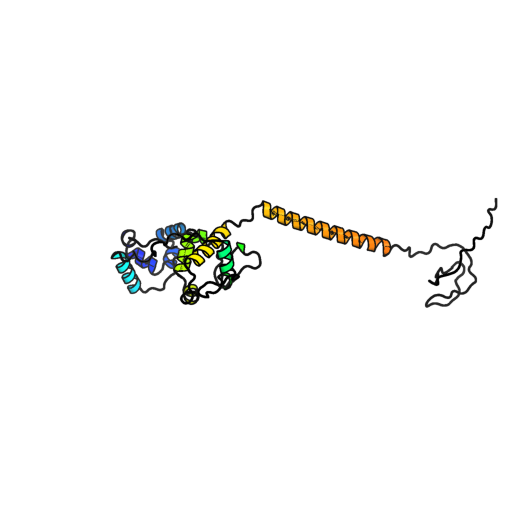4 242 ASP A CA 1
ATOM 1768 C C . ASP A 1 242 ? 33.132 -18.204 -85.999 1.00 47.94 242 ASP A C 1
ATOM 1770 O O . ASP A 1 242 ? 31.925 -17.966 -85.976 1.00 47.94 242 ASP A O 1
ATOM 1774 N N . GLY A 1 243 ? 34.036 -17.345 -85.511 1.00 51.84 243 GLY A N 1
ATOM 1775 C CA . GLY A 1 243 ? 33.712 -16.032 -84.937 1.00 51.84 243 GLY A CA 1
ATOM 1776 C C . GLY A 1 243 ? 33.686 -15.936 -83.404 1.00 51.84 243 GLY A C 1
ATOM 1777 O O . GLY A 1 243 ? 33.483 -14.836 -82.892 1.00 51.84 243 GLY A O 1
ATOM 1778 N N . TRP A 1 244 ? 33.934 -17.023 -82.662 1.00 41.78 244 TRP A N 1
ATOM 1779 C CA . TRP A 1 244 ? 33.954 -17.008 -81.190 1.00 41.78 244 TRP A CA 1
ATOM 1780 C C . TRP A 1 244 ? 35.358 -17.238 -80.604 1.00 41.78 244 TRP A C 1
ATOM 1782 O O . TRP A 1 244 ? 36.105 -18.101 -81.056 1.00 41.78 244 TRP A O 1
ATOM 1792 N N . ILE A 1 245 ? 35.715 -16.481 -79.555 1.00 51.81 245 ILE A N 1
ATOM 1793 C CA . ILE A 1 245 ? 36.916 -16.710 -78.729 1.00 51.81 245 ILE A CA 1
ATOM 1794 C C . ILE A 1 245 ? 36.497 -16.717 -77.257 1.00 51.81 245 ILE A C 1
ATOM 1796 O O . ILE A 1 245 ? 35.963 -15.729 -76.751 1.00 51.81 245 ILE A O 1
ATOM 1800 N N . GLY A 1 246 ? 36.764 -17.805 -76.538 1.00 48.34 246 GLY A N 1
ATOM 1801 C CA . GLY A 1 246 ? 36.557 -17.880 -75.094 1.00 48.34 246 GLY A CA 1
ATOM 1802 C C . GLY A 1 246 ? 37.713 -17.222 -74.350 1.00 48.34 246 GLY A C 1
ATOM 1803 O O . GLY A 1 246 ? 38.876 -17.595 -74.490 1.00 48.34 246 GLY A O 1
ATOM 1804 N N . ARG A 1 247 ? 37.390 -16.224 -73.524 1.00 51.34 247 ARG A N 1
ATOM 1805 C CA . ARG A 1 247 ? 38.342 -15.561 -72.625 1.00 51.34 247 ARG A CA 1
ATOM 1806 C C . ARG A 1 247 ? 38.287 -16.194 -71.234 1.00 51.34 247 ARG A C 1
ATOM 1808 O O . ARG A 1 247 ? 38.123 -15.493 -70.239 1.00 51.34 247 ARG A O 1
ATOM 1815 N N . PHE A 1 248 ? 38.432 -17.513 -71.142 1.00 45.34 248 PHE A N 1
ATOM 1816 C CA . PHE A 1 248 ? 38.748 -18.137 -69.859 1.00 45.34 248 PHE A CA 1
ATOM 1817 C C . PHE A 1 248 ? 40.244 -17.975 -69.632 1.00 45.34 248 PHE A C 1
ATOM 1819 O O . PHE A 1 248 ? 41.058 -18.812 -70.007 1.00 45.34 248 PHE A O 1
ATOM 1826 N N . LYS A 1 249 ? 40.624 -16.827 -69.068 1.00 42.06 249 LYS A N 1
ATOM 1827 C CA . LYS A 1 249 ? 41.958 -16.677 -68.504 1.00 42.06 249 LYS A CA 1
ATOM 1828 C C . LYS A 1 249 ? 41.947 -17.464 -67.197 1.00 42.06 249 LYS A C 1
ATOM 1830 O O . LYS A 1 249 ? 41.424 -16.969 -66.199 1.00 42.06 249 LYS A O 1
ATOM 1835 N N . GLY A 1 250 ? 42.455 -18.696 -67.248 1.00 38.59 250 GLY A N 1
ATOM 1836 C CA . GLY A 1 250 ? 42.852 -19.436 -66.055 1.00 38.59 250 GLY A CA 1
ATOM 1837 C C . GLY A 1 250 ? 43.681 -18.516 -65.166 1.00 38.59 250 GLY A C 1
ATOM 1838 O O . GLY A 1 250 ? 44.505 -17.729 -65.650 1.00 38.59 250 GLY A O 1
ATOM 1839 N N . THR A 1 251 ? 43.354 -18.513 -63.883 1.00 40.97 251 THR A N 1
ATOM 1840 C CA . THR A 1 251 ? 44.054 -17.778 -62.834 1.00 40.97 251 THR A CA 1
ATOM 1841 C C . THR A 1 251 ? 45.403 -18.430 -62.570 1.00 40.97 251 THR A C 1
ATOM 1843 O O . THR A 1 251 ? 45.647 -18.959 -61.494 1.00 40.97 251 THR A O 1
ATOM 1846 N N . ASP A 1 252 ? 46.285 -18.362 -63.556 1.00 38.84 252 ASP A N 1
ATOM 1847 C CA . ASP A 1 252 ? 47.620 -18.917 -63.476 1.00 38.84 252 ASP A CA 1
ATOM 1848 C C . ASP A 1 252 ? 48.531 -17.711 -63.652 1.00 38.84 252 ASP A C 1
ATOM 1850 O O . ASP A 1 252 ? 48.717 -17.160 -64.744 1.00 38.84 252 ASP A O 1
ATOM 1854 N N . GLY A 1 253 ? 48.964 -17.187 -62.508 1.00 44.31 253 GLY A N 1
ATOM 1855 C CA . GLY A 1 253 ? 49.885 -16.072 -62.448 1.00 44.31 253 GLY A CA 1
ATOM 1856 C C . GLY A 1 253 ? 51.137 -16.362 -63.270 1.00 44.31 253 GLY A C 1
ATOM 1857 O O . GLY A 1 253 ? 51.610 -17.492 -63.337 1.00 44.31 253 GLY A O 1
ATOM 1858 N N . ASN A 1 254 ? 51.701 -15.280 -63.806 1.00 41.03 254 ASN A N 1
ATOM 1859 C CA . ASN A 1 254 ? 53.045 -15.185 -64.371 1.00 41.03 254 ASN A CA 1
ATOM 1860 C C . ASN A 1 254 ? 53.176 -15.424 -65.892 1.00 41.03 254 ASN A C 1
ATOM 1862 O O . ASN A 1 254 ? 53.414 -16.535 -66.349 1.00 41.03 254 ASN A O 1
ATOM 1866 N N . ARG A 1 255 ? 53.106 -14.329 -66.674 1.00 34.41 255 ARG A N 1
ATOM 1867 C CA . ARG A 1 255 ? 53.964 -14.073 -67.857 1.00 34.41 255 ARG A CA 1
ATOM 1868 C C . ARG A 1 255 ? 53.885 -12.594 -68.298 1.00 34.41 255 ARG A C 1
ATOM 1870 O O . ARG A 1 255 ? 52.817 -11.987 -68.165 1.00 34.41 255 ARG A O 1
ATOM 1877 N N . PRO A 1 256 ? 54.983 -11.987 -68.795 1.00 36.59 256 PRO A N 1
ATOM 1878 C CA . PRO A 1 256 ? 55.096 -10.539 -68.980 1.00 36.59 256 PRO A CA 1
ATOM 1879 C C . PRO A 1 256 ? 54.363 -10.061 -70.239 1.00 36.59 256 PRO A C 1
ATOM 1881 O O . PRO A 1 256 ? 54.307 -10.756 -71.251 1.00 36.59 256 PRO A O 1
ATOM 1884 N N . ARG A 1 257 ? 53.814 -8.841 -70.185 1.00 39.25 257 ARG A N 1
ATOM 1885 C CA . ARG A 1 257 ? 53.147 -8.184 -71.320 1.00 39.25 257 ARG A CA 1
ATOM 1886 C C . ARG A 1 257 ? 54.178 -7.803 -72.391 1.00 39.25 257 ARG A C 1
ATOM 1888 O O . ARG A 1 257 ? 54.886 -6.815 -72.228 1.00 39.25 257 ARG A O 1
ATOM 1895 N N . GLY A 1 258 ? 54.224 -8.546 -73.495 1.00 31.61 258 GLY A N 1
ATOM 1896 C CA . GLY A 1 258 ? 54.906 -8.118 -74.717 1.00 31.61 258 GLY A CA 1
ATOM 1897 C C . GLY A 1 258 ? 54.062 -7.091 -75.475 1.00 31.61 258 GLY A C 1
ATOM 1898 O O . GLY A 1 258 ? 52.943 -7.393 -75.886 1.00 31.61 258 GLY A O 1
ATOM 1899 N N . ARG A 1 259 ? 54.586 -5.870 -75.636 1.00 40.75 259 ARG A N 1
ATOM 1900 C CA . ARG A 1 259 ? 54.100 -4.873 -76.604 1.00 40.75 259 ARG A CA 1
ATOM 1901 C C . ARG A 1 259 ? 54.334 -5.403 -78.019 1.00 40.75 259 ARG A C 1
ATOM 1903 O O . ARG A 1 259 ? 55.468 -5.736 -78.343 1.00 40.75 259 ARG A O 1
ATOM 1910 N N . THR A 1 260 ? 53.326 -5.352 -78.883 1.00 37.56 260 THR A N 1
ATOM 1911 C CA . THR A 1 260 ? 53.538 -5.353 -80.335 1.00 37.56 260 THR A CA 1
ATOM 1912 C C . THR A 1 260 ? 52.798 -4.172 -80.959 1.00 37.56 260 THR A C 1
ATOM 1914 O O . THR A 1 260 ? 51.578 -4.052 -80.890 1.00 37.56 260 THR A O 1
ATOM 1917 N N . ASN A 1 261 ? 53.593 -3.252 -81.506 1.00 43.25 261 ASN A N 1
ATOM 1918 C CA . ASN A 1 261 ? 53.179 -2.182 -82.406 1.00 43.25 261 ASN A CA 1
ATOM 1919 C C . ASN A 1 261 ? 52.898 -2.781 -83.792 1.00 43.25 261 ASN A C 1
ATOM 1921 O O . ASN A 1 261 ? 53.709 -3.572 -84.268 1.00 43.25 261 ASN A O 1
ATOM 1925 N N . ALA A 1 262 ? 51.827 -2.355 -84.465 1.00 34.31 262 ALA A N 1
ATOM 1926 C CA . ALA A 1 262 ? 51.681 -2.458 -85.923 1.00 34.31 262 ALA A CA 1
ATOM 1927 C C . ALA A 1 262 ? 50.644 -1.429 -86.440 1.00 34.31 262 ALA A C 1
ATOM 1929 O O . ALA A 1 262 ? 49.780 -1.014 -85.667 1.00 34.31 262 ALA A O 1
ATOM 1930 N N . PRO A 1 263 ? 50.762 -0.951 -87.695 1.00 44.81 263 PRO A N 1
ATOM 1931 C CA . PRO A 1 263 ? 50.594 0.467 -88.021 1.00 44.81 263 PRO A CA 1
ATOM 1932 C C . PRO A 1 263 ? 49.240 0.840 -88.647 1.00 44.81 263 PRO A C 1
ATOM 1934 O O . PRO A 1 263 ? 48.554 0.018 -89.252 1.00 44.81 263 PRO A O 1
ATOM 1937 N N . ARG A 1 264 ? 48.901 2.134 -88.535 1.00 40.62 264 ARG A N 1
ATOM 1938 C CA . ARG A 1 264 ? 47.807 2.802 -89.260 1.00 40.62 264 ARG A CA 1
ATOM 1939 C C . ARG A 1 264 ? 48.068 2.766 -90.770 1.00 40.62 264 ARG A C 1
ATOM 1941 O O . ARG A 1 264 ? 49.182 3.062 -91.197 1.00 40.62 264 ARG A O 1
ATOM 1948 N N . ARG A 1 265 ? 47.036 2.467 -91.562 1.00 40.16 265 ARG A N 1
ATOM 1949 C CA . ARG A 1 265 ? 47.004 2.747 -93.005 1.00 40.16 265 ARG A CA 1
ATOM 1950 C C . ARG A 1 265 ? 46.066 3.924 -93.284 1.00 40.16 265 ARG A C 1
ATOM 1952 O O . ARG A 1 265 ? 45.078 4.091 -92.569 1.00 40.16 265 ARG A O 1
ATOM 1959 N N . HIS A 1 266 ? 46.497 4.723 -94.258 1.00 44.28 266 HIS A N 1
ATOM 1960 C CA . HIS A 1 266 ? 45.854 5.898 -94.845 1.00 44.28 266 HIS A CA 1
ATOM 1961 C C . HIS A 1 266 ? 44.550 5.557 -95.561 1.00 44.28 266 HIS A C 1
ATOM 1963 O O . HIS A 1 266 ? 44.467 4.423 -96.088 1.00 44.28 266 HIS A O 1
#

Foldseek 3Di:
DADQLQCVCVVDPLVVQLCCQQCVPVCVVVPPVVSVVRCVVLVNDGDDRPNDDSVRSVVVSVCSVVRVSPPDPPPQPPLPQAAQVLLVCQQVVVDAAPLRADHVLQAEFEQVVPPVTGHVNDYHLYCVQVSQVHLSSQLVCLVVLPDPVSCVRAVNRRHDSRSSSHNSVNSRCSNVPPPDVVNVVVVVVVVVVVVVVVVVVVVVVVVVCVVPPDPDPPDDDQDFDADPDWDDDDDDTDDDDGRDDDPPPDPDDDDDDDDDDDDDDD

Sequence (266 aa):
VGPDLKNVTKERSSEWLHAWISAPDAMIAKKDPIAVELLAKFHGMEMPNLGLSSTEVDNILAFLGSGGGGGSSAAAAPALKGDAEKGKEYFTGNERFANGGPPCMACHSTGGLGAFGGGHLGPDLTEVSKRLGGANGLSSWIAGLPTPTMKAVWTKQPPTPQERADVAAFLAQEGLATRTASAIWQLAGLTGLGAVILLLIAGFRWRNRLKFGVRRPMMATPTTGRSTGPYNGGWFTGTYADGWIGRFKGTDGNRPRGRTNAPRRH

pLDDT: mean 75.84, std 19.14, range [31.61, 96.25]

Radius of gyration: 41.8 Å; chains: 1; bounding box: 85×46×122 Å

Secondary structure (DSSP, 8-state):
-PPP-TTHHHHS-HHHHHHHHH-HHHHHHTT-HHHHHHHHHTTT-PPPP----HHHHHHHHHHHHTTGGGS-S----------HHHHHHHHHTSS--TT-PPPGGGT---GGGGGG---SSS---TTHHHHTTHHHHHHHHHHH--SHHHHHHHTTSPPPHHHHHHHHHHHHHTTT----HHHHHHHHHHHHHHHHHHHHHHHHHHHHHHHHHS-S-SS---------S---SSS---PPPTT-------S---------------